Protein AF-0000000067006134 (afdb_homodimer)

Organism: NCBI:txid86049

Secondary structure (DSSP, 8-state):
-PPPPPEEEEEEEEESS-TT-SSPPPHHHHHHHHHHHHH-GGGT-TTTEEEEEEEEEEE-TT--EEEEEEEEESSTT-EEEEEEEEETTTEEEEE-TTS-EEEEEEEE-SSSTTTSEEEEEEEEEE-GGG-HHHHHHHHHHHHHHHHHHHHHHHHHHHHHHHHHHHTTS--/-PPPPPEEEEEEEEESS-TT-SSPPPHHHHHHHHHHHHH-GGGT-TTTEEEEEEEEEEE-TT--EEEEEEEEESSTT-EEEEEEEEETTTEEEEE-TTS-EEEEEEEE-SSSTTTSEEEEEEEEEE-GGG-HHHHHHHHHHHHHHHHHHHHHHHHHHHHHHHHHHHTTS--

Radius of gyration: 19.87 Å; Cα contacts (8 Å, |Δi|>4): 724; chains: 2; bounding box: 56×50×48 Å

Structure (mmCIF, N/CA/C/O backbone):
data_AF-0000000067006134-model_v1
#
loop_
_entity.id
_entity.type
_entity.pdbx_description
1 polymer 'DUF1857-domain-containing protein'
#
loop_
_atom_site.group_PDB
_atom_site.id
_atom_site.type_symbol
_atom_site.label_atom_id
_atom_site.label_alt_id
_atom_site.label_comp_id
_atom_site.label_asym_id
_atom_site.label_entity_id
_atom_site.label_seq_id
_atom_site.pdbx_PDB_ins_code
_atom_site.Cartn_x
_atom_site.Cartn_y
_atom_site.Cartn_z
_atom_site.occupancy
_atom_site.B_iso_or_equiv
_atom_site.auth_seq_id
_atom_site.auth_comp_id
_atom_site.auth_asym_id
_atom_site.auth_atom_id
_atom_site.pdbx_PDB_model_num
ATOM 1 N N . MET A 1 1 ? 17.094 4.738 -23.516 1 51.59 1 MET A N 1
ATOM 2 C CA . MET A 1 1 ? 16.438 4.25 -22.312 1 51.59 1 MET A CA 1
ATOM 3 C C . MET A 1 1 ? 16.188 5.387 -21.328 1 51.59 1 MET A C 1
ATOM 5 O O . MET A 1 1 ? 17.016 6.293 -21.188 1 51.59 1 MET A O 1
ATOM 9 N N . ALA A 1 2 ? 14.891 5.609 -20.953 1 66.81 2 ALA A N 1
ATOM 10 C CA . ALA A 1 2 ? 14.617 6.758 -20.094 1 66.81 2 ALA A CA 1
ATOM 11 C C . ALA A 1 2 ? 15.445 6.691 -18.812 1 66.81 2 ALA A C 1
ATOM 13 O O . ALA A 1 2 ? 15.625 5.613 -18.25 1 66.81 2 ALA A O 1
ATOM 14 N N . LYS A 1 3 ? 16.203 7.777 -18.562 1 82.44 3 LYS A N 1
ATOM 15 C CA . LYS A 1 3 ? 17 7.871 -17.328 1 82.44 3 LYS A CA 1
ATOM 16 C C . LYS A 1 3 ? 16.109 7.777 -16.094 1 82.44 3 LYS A C 1
ATOM 18 O O . LYS A 1 3 ? 15.031 8.367 -16.062 1 82.44 3 LYS A O 1
ATOM 23 N N . LEU A 1 4 ? 16.453 6.953 -15.18 1 86.94 4 LEU A N 1
ATOM 24 C CA . LEU A 1 4 ? 15.695 6.773 -13.945 1 86.94 4 LEU A CA 1
ATOM 25 C C . LEU A 1 4 ? 15.617 8.078 -13.164 1 86.94 4 LEU A C 1
ATOM 27 O O . LEU A 1 4 ? 16.641 8.688 -12.867 1 86.94 4 LEU A O 1
ATOM 31 N N . THR A 1 5 ? 14.453 8.586 -12.992 1 94.12 5 THR A N 1
ATOM 32 C CA . THR A 1 5 ? 14.281 9.719 -12.102 1 94.12 5 THR A CA 1
ATOM 33 C C . THR A 1 5 ? 14.641 9.344 -10.664 1 94.12 5 THR A C 1
ATOM 35 O O . THR A 1 5 ? 14.078 8.406 -10.102 1 94.12 5 THR A O 1
ATOM 38 N N . PRO A 1 6 ? 15.586 10.055 -10.102 1 97.06 6 PRO A N 1
ATOM 39 C CA . PRO A 1 6 ? 15.891 9.758 -8.695 1 97.06 6 PRO A CA 1
ATOM 40 C C . PRO A 1 6 ? 14.656 9.82 -7.801 1 97.06 6 PRO A C 1
ATOM 42 O O . PRO A 1 6 ? 13.836 10.734 -7.945 1 97.06 6 PRO A O 1
ATOM 45 N N . SER A 1 7 ? 14.492 8.82 -6.941 1 98 7 SER A N 1
ATOM 46 C CA . SER A 1 7 ? 13.328 8.766 -6.074 1 98 7 SER A CA 1
ATOM 47 C C . SER A 1 7 ? 13.641 8.031 -4.773 1 98 7 SER A C 1
ATOM 49 O O . SER A 1 7 ? 14.555 7.203 -4.73 1 98 7 SER A O 1
ATOM 51 N N . ASN A 1 8 ? 12.977 8.398 -3.738 1 98.25 8 ASN A N 1
ATOM 52 C CA . ASN A 1 8 ? 12.883 7.602 -2.518 1 98.25 8 ASN A CA 1
ATOM 53 C C . ASN A 1 8 ? 11.531 6.91 -2.4 1 98.25 8 ASN A C 1
ATOM 55 O O . ASN A 1 8 ? 10.5 7.57 -2.266 1 98.25 8 ASN A O 1
ATOM 59 N N . ASN A 1 9 ? 11.539 5.613 -2.521 1 98.56 9 ASN A N 1
ATOM 60 C CA . ASN A 1 9 ? 10.375 4.773 -2.266 1 98.56 9 ASN A CA 1
ATOM 61 C C . ASN A 1 9 ? 10.445 4.113 -0.893 1 98.56 9 ASN A C 1
ATOM 63 O O . ASN A 1 9 ? 11.266 3.219 -0.672 1 98.56 9 ASN A O 1
ATOM 67 N N . LEU A 1 10 ? 9.539 4.504 0.038 1 98.19 10 LEU A N 1
ATOM 68 C CA . LEU A 1 10 ? 9.602 4.02 1.411 1 98.19 10 LEU A CA 1
ATOM 69 C C . LEU A 1 10 ? 8.203 3.727 1.949 1 98.19 10 LEU A C 1
ATOM 71 O O . LEU A 1 10 ? 7.219 4.27 1.451 1 98.19 10 LEU A O 1
ATOM 75 N N . ALA A 1 11 ? 8.203 2.848 2.883 1 98.94 11 ALA A N 1
ATOM 76 C CA . ALA A 1 11 ? 6.949 2.531 3.568 1 98.94 11 ALA A CA 1
ATOM 77 C C . ALA A 1 11 ? 7.191 2.258 5.051 1 98.94 11 ALA A C 1
ATOM 79 O O . ALA A 1 11 ? 8.266 1.789 5.434 1 98.94 11 ALA A O 1
ATOM 80 N N . TYR A 1 12 ? 6.25 2.625 5.836 1 98.94 12 TYR A N 1
ATOM 81 C CA . TYR A 1 12 ? 6.27 2.389 7.277 1 98.94 12 TYR A CA 1
ATOM 82 C C . TYR A 1 12 ? 4.957 1.772 7.746 1 98.94 12 TYR A C 1
ATOM 84 O O . TYR A 1 12 ? 3.881 2.168 7.289 1 98.94 12 TYR A O 1
ATOM 92 N N . THR A 1 13 ? 5.047 0.775 8.617 1 98.94 13 THR A N 1
ATOM 93 C CA . THR A 1 13 ? 3.891 0.06 9.141 1 98.94 13 THR A CA 1
ATOM 94 C C . THR A 1 13 ? 3.869 0.111 10.664 1 98.94 13 THR A C 1
ATOM 96 O O . THR A 1 13 ? 4.902 -0.08 11.312 1 98.94 13 THR A O 1
ATOM 99 N N . ALA A 1 14 ? 2.742 0.365 11.219 1 98.81 14 ALA A N 1
ATOM 100 C CA . ALA A 1 14 ? 2.547 0.281 12.664 1 98.81 14 ALA A CA 1
ATOM 101 C C . ALA A 1 14 ? 1.247 -0.443 13 1 98.81 14 ALA A C 1
ATOM 103 O O . ALA A 1 14 ? 0.261 -0.333 12.266 1 98.81 14 ALA A O 1
ATOM 104 N N . PRO A 1 15 ? 1.217 -1.193 14.125 1 98.75 15 PRO A N 1
ATOM 105 C CA . PRO A 1 15 ? -0.068 -1.716 14.594 1 98.75 15 PRO A CA 1
ATOM 106 C C . PRO A 1 15 ? -1.026 -0.614 15.047 1 98.75 15 PRO A C 1
ATOM 108 O O . PRO A 1 15 ? -0.608 0.343 15.703 1 98.75 15 PRO A O 1
ATOM 111 N N . ILE A 1 16 ? -2.215 -0.748 14.68 1 98.81 16 ILE A N 1
ATOM 112 C CA . ILE A 1 16 ? -3.215 0.249 15.047 1 98.81 16 ILE A CA 1
ATOM 113 C C . ILE A 1 16 ? -3.689 0.001 16.469 1 98.81 16 ILE A C 1
ATOM 115 O O . ILE A 1 16 ? -3.887 0.945 17.234 1 98.81 16 ILE A O 1
ATOM 119 N N . ASN A 1 17 ? -3.859 -1.312 16.812 1 98.56 17 ASN A N 1
ATOM 120 C CA . ASN A 1 17 ? -4.398 -1.7 18.109 1 98.56 17 ASN A CA 1
ATOM 121 C C . ASN A 1 17 ? -3.416 -2.566 18.891 1 98.56 17 ASN A C 1
ATOM 123 O O . ASN A 1 17 ? -3.727 -3.705 19.25 1 98.56 17 ASN A O 1
ATOM 127 N N . PRO A 1 18 ? -2.291 -2.027 19.234 1 96.44 18 PRO A N 1
ATOM 128 C CA . PRO A 1 18 ? -1.45 -2.84 20.125 1 96.44 18 PRO A CA 1
ATOM 129 C C . PRO A 1 18 ? -2.121 -3.152 21.453 1 96.44 18 PRO A C 1
ATOM 131 O O . PRO A 1 18 ? -3.055 -2.453 21.859 1 96.44 18 PRO A O 1
ATOM 134 N N . PRO A 1 19 ? -1.735 -4.199 22.125 1 93.88 19 PRO A N 1
ATOM 135 C CA . PRO A 1 19 ? -2.414 -4.664 23.328 1 93.88 19 PRO A CA 1
ATOM 136 C C . PRO A 1 19 ? -2.463 -3.6 24.422 1 93.88 19 PRO A C 1
ATOM 138 O O . PRO A 1 19 ? -3.391 -3.588 25.234 1 93.88 19 PRO A O 1
ATOM 141 N N . SER A 1 20 ? -1.603 -2.666 24.438 1 92.38 20 SER A N 1
ATOM 142 C CA . SER A 1 20 ? -1.436 -1.749 25.562 1 92.38 20 SER A CA 1
ATOM 143 C C . SER A 1 20 ? -2.295 -0.5 25.391 1 92.38 20 SER A C 1
ATOM 145 O O . SER A 1 20 ? -2.336 0.357 26.281 1 92.38 20 SER A O 1
ATOM 147 N N . VAL A 1 21 ? -3.037 -0.452 24.297 1 95.31 21 VAL A N 1
ATOM 148 C CA . VAL A 1 21 ? -3.699 0.822 24.047 1 95.31 21 VAL A CA 1
ATOM 149 C C . VAL A 1 21 ? -5.215 0.628 24.047 1 95.31 21 VAL A C 1
ATOM 151 O O . VAL A 1 21 ? -5.711 -0.439 23.688 1 95.31 21 VAL A O 1
ATOM 154 N N . GLU A 1 22 ? -5.863 1.611 24.641 1 96.19 22 GLU A N 1
ATOM 155 C CA . GLU A 1 22 ? -7.32 1.704 24.641 1 96.19 22 GLU A CA 1
ATOM 156 C C . GLU A 1 22 ? -7.781 3.121 24.297 1 96.19 22 GLU A C 1
ATOM 158 O O . GLU A 1 22 ? -7.094 4.094 24.609 1 96.19 22 GLU A O 1
ATOM 163 N N . PRO A 1 23 ? -8.953 3.236 23.625 1 98 23 PRO A N 1
ATOM 164 C CA . PRO A 1 23 ? -9.82 2.186 23.094 1 98 23 PRO A CA 1
ATOM 165 C C . PRO A 1 23 ? -9.25 1.538 21.828 1 98 23 PRO A C 1
ATOM 167 O O . PRO A 1 23 ? -8.445 2.152 21.125 1 98 23 PRO A O 1
ATOM 170 N N . LYS A 1 24 ? -9.656 0.272 21.547 1 98.31 24 LYS A N 1
ATOM 171 C CA . LYS A 1 24 ? -9.391 -0.325 20.25 1 98.31 24 LYS A CA 1
ATOM 172 C C . LYS A 1 24 ? -10.195 0.368 19.156 1 98.31 24 LYS A C 1
ATOM 174 O O . LYS A 1 24 ? -11.375 0.679 19.344 1 98.31 24 LYS A O 1
ATOM 179 N N . LEU A 1 25 ? -9.578 0.653 18.094 1 98.75 25 LEU A N 1
ATOM 180 C CA . LEU A 1 25 ? -10.242 1.293 16.969 1 98.75 25 LEU A CA 1
ATOM 181 C C . LEU A 1 25 ? -10.844 0.252 16.031 1 98.75 25 LEU A C 1
ATOM 183 O O . LEU A 1 25 ? -10.227 -0.777 15.758 1 98.75 25 LEU A O 1
ATOM 187 N N . THR A 1 26 ? -12.016 0.52 15.555 1 98.56 26 THR A N 1
ATOM 188 C CA . THR A 1 26 ? -12.641 -0.328 14.547 1 98.56 26 THR A CA 1
ATOM 189 C C . THR A 1 26 ? -12.289 0.147 13.141 1 98.56 26 THR A C 1
ATOM 191 O O . THR A 1 26 ? -11.859 1.287 12.953 1 98.56 26 THR A O 1
ATOM 194 N N . ILE A 1 27 ? -12.5 -0.659 12.227 1 98.62 27 ILE A N 1
ATOM 195 C CA . ILE A 1 27 ? -12.234 -0.307 10.836 1 98.62 27 ILE A CA 1
ATOM 196 C C . ILE A 1 27 ? -13.078 0.899 10.438 1 98.62 27 ILE A C 1
ATOM 198 O O . ILE A 1 27 ? -12.602 1.807 9.758 1 98.62 27 ILE A O 1
ATOM 202 N N . ALA A 1 28 ? -14.32 0.908 10.883 1 98.44 28 ALA A N 1
ATOM 203 C CA . ALA A 1 28 ? -15.203 2.027 10.562 1 98.44 28 ALA A CA 1
ATOM 204 C C . ALA A 1 28 ? -14.656 3.334 11.133 1 98.44 28 ALA A C 1
ATOM 206 O O . ALA A 1 28 ? -14.68 4.367 10.453 1 98.44 28 ALA A O 1
ATOM 207 N N . GLN A 1 29 ? -14.188 3.307 12.336 1 98.81 29 GLN A N 1
ATOM 208 C CA . GLN A 1 29 ? -13.617 4.488 12.977 1 98.81 29 GLN A CA 1
ATOM 209 C C . GLN A 1 29 ? -12.344 4.938 12.266 1 98.81 29 GLN A C 1
ATOM 211 O O . GLN A 1 29 ? -12.141 6.133 12.047 1 98.81 29 GLN A O 1
ATOM 216 N N . ILE A 1 30 ? -11.5 3.988 11.883 1 98.94 30 ILE A N 1
ATOM 217 C CA . ILE A 1 30 ? -10.242 4.297 11.203 1 98.94 30 ILE A CA 1
ATOM 218 C C . ILE A 1 30 ? -10.531 4.922 9.844 1 98.94 30 ILE A C 1
ATOM 220 O O . ILE A 1 30 ? -9.914 5.922 9.469 1 98.94 30 ILE A O 1
ATOM 224 N N . TRP A 1 31 ? -11.5 4.375 9.133 1 98.75 31 TRP A N 1
ATOM 225 C CA . TRP A 1 31 ? -11.859 4.918 7.828 1 98.75 31 TRP A CA 1
ATOM 226 C C . TRP A 1 31 ? -12.398 6.34 7.961 1 98.75 31 TRP A C 1
ATOM 228 O O . TRP A 1 31 ? -12.023 7.227 7.188 1 98.75 31 TRP A O 1
ATOM 238 N N . ARG A 1 32 ? -13.234 6.527 8.922 1 98.62 32 ARG A N 1
ATOM 239 C CA . ARG A 1 32 ? -13.727 7.879 9.188 1 98.62 32 ARG A CA 1
ATOM 240 C C . ARG A 1 32 ? -12.578 8.828 9.492 1 98.62 32 ARG A C 1
ATOM 242 O O . ARG A 1 32 ? -12.586 9.984 9.055 1 98.62 32 ARG A O 1
ATOM 249 N N . GLY A 1 33 ? -11.648 8.367 10.234 1 98.81 33 GLY A N 1
ATOM 250 C CA . GLY A 1 33 ? -10.445 9.156 10.492 1 98.81 33 GLY A CA 1
ATOM 251 C C . GLY A 1 33 ? -9.703 9.539 9.227 1 98.81 33 GLY A C 1
ATOM 252 O O . GLY A 1 33 ? -9.281 10.688 9.07 1 98.81 33 GLY A O 1
ATOM 253 N N . LEU A 1 34 ? -9.539 8.578 8.32 1 98.81 34 LEU A N 1
ATOM 254 C CA . LEU A 1 34 ? -8.852 8.867 7.062 1 98.81 34 LEU A CA 1
ATOM 255 C C . LEU A 1 34 ? -9.633 9.883 6.238 1 98.81 34 LEU A C 1
ATOM 257 O O . LEU A 1 34 ? -9.039 10.75 5.59 1 98.81 34 LEU A O 1
ATOM 261 N N . GLU A 1 35 ? -10.922 9.75 6.285 1 98.62 35 GLU A N 1
ATOM 262 C CA . GLU A 1 35 ? -11.75 10.727 5.59 1 98.62 35 GLU A CA 1
ATOM 263 C C . GLU A 1 35 ? -11.562 12.125 6.176 1 98.62 35 GLU A C 1
ATOM 265 O O . GLU A 1 35 ? -11.469 13.109 5.438 1 98.62 35 GLU A O 1
ATOM 270 N N . LEU A 1 36 ? -11.555 12.227 7.469 1 98.62 36 LEU A N 1
ATOM 271 C CA . LEU A 1 36 ? -11.312 13.5 8.125 1 98.62 36 LEU A CA 1
ATOM 272 C C . LEU A 1 36 ? -9.93 14.039 7.789 1 98.62 36 LEU A C 1
ATOM 274 O O . LEU A 1 36 ? -9.75 15.242 7.598 1 98.62 36 LEU A O 1
ATOM 278 N N . LYS A 1 37 ? -8.992 13.164 7.73 1 98.75 37 LYS A N 1
ATOM 279 C CA . LYS A 1 37 ? -7.621 13.555 7.422 1 98.75 37 LYS A CA 1
ATOM 280 C C . LYS A 1 37 ? -7.527 14.156 6.02 1 98.75 37 LYS A C 1
ATOM 282 O O . LYS A 1 37 ? -6.73 15.07 5.781 1 98.75 37 LYS A O 1
ATOM 287 N N . ILE A 1 38 ? -8.266 13.656 5.07 1 98.69 38 ILE A N 1
ATOM 288 C CA . ILE A 1 38 ? -8.328 14.242 3.736 1 98.69 38 ILE A CA 1
ATOM 289 C C . ILE A 1 38 ? -8.766 15.695 3.836 1 98.69 38 ILE A C 1
ATOM 291 O O . ILE A 1 38 ? -8.211 16.562 3.16 1 98.69 38 ILE A O 1
ATOM 295 N N . ARG A 1 39 ? -9.594 16.016 4.695 1 98.5 39 ARG A N 1
ATOM 296 C CA . ARG A 1 39 ? -10.234 17.328 4.734 1 98.5 39 ARG A CA 1
ATOM 297 C C . ARG A 1 39 ? -9.461 18.281 5.645 1 98.5 39 ARG A C 1
ATOM 299 O O . ARG A 1 39 ? -9.523 19.5 5.465 1 98.5 39 ARG A O 1
ATOM 306 N N . ALA A 1 40 ? -8.812 17.672 6.625 1 98.25 40 ALA A N 1
ATOM 307 C CA . ALA A 1 40 ? -8.109 18.469 7.621 1 98.25 40 ALA A CA 1
ATOM 308 C C . ALA A 1 40 ? -6.812 17.797 8.055 1 98.25 40 ALA A C 1
ATOM 310 O O . ALA A 1 40 ? -6.648 17.438 9.227 1 98.25 40 ALA A O 1
ATOM 311 N N . GLY A 1 41 ? -5.922 17.703 7.133 1 98 41 GLY A N 1
ATOM 312 C CA . GLY A 1 41 ? -4.68 16.984 7.379 1 98 41 GLY A CA 1
ATOM 313 C C . GLY A 1 41 ? -3.877 17.562 8.531 1 98 41 GLY A C 1
ATOM 314 O O . GLY A 1 41 ? -3.18 16.828 9.234 1 98 41 GLY A O 1
ATOM 315 N N . GLN A 1 42 ? -3.99 18.875 8.789 1 97.44 42 GLN A N 1
ATOM 316 C CA . GLN A 1 42 ? -3.227 19.547 9.828 1 97.44 42 GLN A CA 1
ATOM 317 C C . GLN A 1 42 ? -3.617 19.047 11.211 1 97.44 42 GLN A C 1
ATOM 319 O O . GLN A 1 42 ? -2.82 19.109 12.148 1 97.44 42 GLN A O 1
ATOM 324 N N . ASP A 1 43 ? -4.805 18.516 11.32 1 97.38 43 ASP A N 1
ATOM 325 C CA . ASP A 1 43 ? -5.258 18.016 12.609 1 97.38 43 ASP A CA 1
ATOM 326 C C . ASP A 1 43 ? -4.562 16.703 12.961 1 97.38 43 ASP A C 1
ATOM 328 O O . ASP A 1 43 ? -4.574 16.281 14.125 1 97.38 43 ASP A O 1
ATOM 332 N N . PHE A 1 44 ? -4 16.031 11.992 1 97.62 44 PHE A N 1
ATOM 333 C CA . PHE A 1 44 ? -3.391 14.727 12.195 1 97.62 44 PHE A CA 1
ATOM 334 C C . PHE A 1 44 ? -1.869 14.828 12.164 1 97.62 44 PHE A C 1
ATOM 336 O O . PHE A 1 44 ? -1.181 14.172 12.945 1 97.62 44 PHE A O 1
ATOM 343 N N . VAL A 1 45 ? -1.414 15.633 11.172 1 93.56 45 VAL A N 1
ATOM 344 C CA . VAL A 1 45 ? 0.026 15.805 11.008 1 93.56 45 VAL A CA 1
ATOM 345 C C . VAL A 1 45 ? 0.398 17.281 11.156 1 93.56 45 VAL A C 1
ATOM 347 O O . VAL A 1 45 ? 1.107 17.828 10.312 1 93.56 45 VAL A O 1
ATOM 350 N N . GLY A 1 46 ? 0.139 17.844 12.328 1 88.19 46 GLY A N 1
ATOM 351 C CA . GLY A 1 46 ? 0.314 19.266 12.586 1 88.19 46 GLY A CA 1
ATOM 352 C C . GLY A 1 46 ? 1.761 19.719 12.5 1 88.19 46 GLY A C 1
ATOM 353 O O . GLY A 1 46 ? 2.035 20.875 12.219 1 88.19 46 GLY A O 1
ATOM 354 N N . GLY A 1 47 ? 2.627 18.828 12.742 1 87.44 47 GLY A N 1
ATOM 355 C CA . GLY A 1 47 ? 4.035 19.156 12.602 1 87.44 47 GLY A CA 1
ATOM 356 C C . GLY A 1 47 ? 4.465 19.344 11.156 1 87.44 47 GLY A C 1
ATOM 357 O O . GLY A 1 47 ? 5.469 20 10.883 1 87.44 47 GLY A O 1
ATOM 358 N N . ALA A 1 48 ? 3.619 18.875 10.242 1 90.06 48 ALA A N 1
ATOM 359 C CA . ALA A 1 48 ? 3.99 18.891 8.828 1 90.06 48 ALA A CA 1
ATOM 360 C C . ALA A 1 48 ? 3.078 19.828 8.039 1 90.06 48 ALA A C 1
ATOM 362 O O . ALA A 1 48 ? 3.518 20.484 7.086 1 90.06 48 ALA A O 1
ATOM 363 N N . LEU A 1 49 ? 1.872 19.969 8.461 1 95.62 49 LEU A N 1
ATOM 364 C CA . LEU A 1 49 ? 0.898 20.719 7.68 1 95.62 49 LEU A CA 1
ATOM 365 C C . LEU A 1 49 ? 0.35 21.891 8.484 1 95.62 49 LEU A C 1
ATOM 367 O O . LEU A 1 49 ? 0.049 21.75 9.672 1 95.62 49 LEU A O 1
ATOM 371 N N . LEU A 1 50 ? 0.189 23 7.785 1 96.75 50 LEU A N 1
ATOM 372 C CA . LEU A 1 50 ? -0.394 24.203 8.375 1 96.75 50 LEU A CA 1
ATOM 373 C C . LEU A 1 50 ? -1.897 24.25 8.125 1 96.75 50 LEU A C 1
ATOM 375 O O . LEU A 1 50 ? -2.662 24.656 9 1 96.75 50 LEU A O 1
ATOM 379 N N . SER A 1 51 ? -2.242 23.859 6.906 1 97.62 51 SER A N 1
ATOM 380 C CA . SER A 1 51 ? -3.654 23.953 6.559 1 97.62 51 SER A CA 1
ATOM 381 C C . SER A 1 51 ? -3.998 23.062 5.375 1 97.62 51 SER A C 1
ATOM 383 O O . SER A 1 51 ? -3.109 22.641 4.629 1 97.62 51 SER A O 1
ATOM 385 N N . THR A 1 52 ? -5.227 22.781 5.316 1 98.44 52 THR A N 1
ATOM 386 C CA . THR A 1 52 ? -5.836 22.047 4.207 1 98.44 52 THR A CA 1
ATOM 387 C C . THR A 1 52 ? -7.102 22.766 3.727 1 98.44 52 THR A C 1
ATOM 389 O O . THR A 1 52 ? -7.992 23.062 4.523 1 98.44 52 THR A O 1
ATOM 392 N N . ASP A 1 53 ? -7.219 23.031 2.453 1 98.5 53 ASP A N 1
ATOM 393 C CA . ASP A 1 53 ? -8.422 23.594 1.846 1 98.5 53 ASP A CA 1
ATOM 394 C C . ASP A 1 53 ? -8.984 22.656 0.779 1 98.5 53 ASP A C 1
ATOM 396 O O . ASP A 1 53 ? -8.258 22.219 -0.116 1 98.5 53 ASP A O 1
ATOM 400 N N . ILE A 1 54 ? -10.258 22.406 0.906 1 98.81 54 ILE A N 1
ATOM 401 C CA . ILE A 1 54 ? -10.914 21.594 -0.118 1 98.81 54 ILE A CA 1
ATOM 402 C C . ILE A 1 54 ? -11.188 22.453 -1.353 1 98.81 54 ILE A C 1
ATOM 404 O O . ILE A 1 54 ? -11.836 23.5 -1.258 1 98.81 54 ILE A O 1
ATOM 408 N N . ILE A 1 55 ? -10.742 22 -2.477 1 98.81 55 ILE A N 1
ATOM 409 C CA . ILE A 1 55 ? -10.938 22.719 -3.732 1 98.81 55 ILE A CA 1
ATOM 410 C C . ILE A 1 55 ? -12.148 22.141 -4.473 1 98.81 55 ILE A C 1
ATOM 412 O O . ILE A 1 55 ? -12.961 22.891 -5.012 1 98.81 55 ILE A O 1
ATOM 416 N N . SER A 1 56 ? -12.242 20.828 -4.559 1 98.81 56 SER A N 1
ATOM 417 C CA . SER A 1 56 ? -13.367 20.203 -5.23 1 98.81 56 SER A CA 1
ATOM 418 C C . SER A 1 56 ? -13.555 18.766 -4.77 1 98.81 56 SER A C 1
ATOM 420 O O . SER A 1 56 ? -12.633 18.156 -4.211 1 98.81 56 SER A O 1
ATOM 422 N N . GLU A 1 57 ? -14.781 18.281 -4.914 1 98.5 57 GLU A N 1
ATOM 423 C CA . GLU A 1 57 ? -15.156 16.891 -4.68 1 98.5 57 GLU A CA 1
ATOM 424 C C . GLU A 1 57 ? -15.883 16.312 -5.887 1 98.5 57 GLU A C 1
ATOM 426 O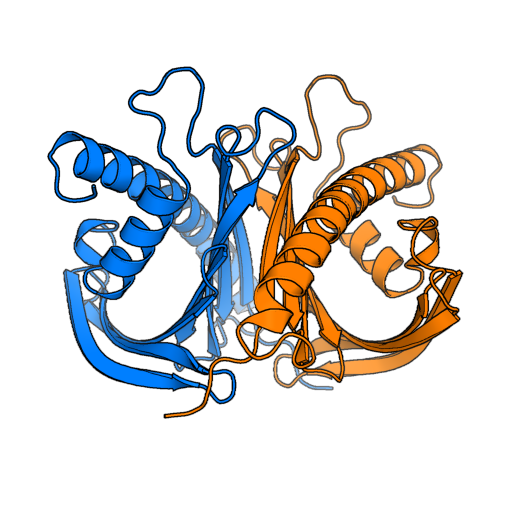 O . GLU A 1 57 ? -16.703 16.984 -6.508 1 98.5 57 GLU A O 1
ATOM 431 N N . SER A 1 58 ? -15.469 15.109 -6.234 1 98.25 58 SER A N 1
ATOM 432 C CA . SER A 1 58 ? -16.062 14.414 -7.375 1 98.25 58 SER A CA 1
ATOM 433 C C . SER A 1 58 ? -15.922 12.906 -7.238 1 98.25 58 SER A C 1
ATOM 435 O O . SER A 1 58 ? -15.781 12.391 -6.129 1 98.25 58 SER A O 1
ATOM 437 N N . GLN A 1 59 ? -16.156 12.219 -8.305 1 97.81 59 GLN A N 1
ATOM 438 C CA . GLN A 1 59 ? -15.953 10.781 -8.414 1 97.81 59 GLN A CA 1
ATOM 439 C C . GLN A 1 59 ? -15.117 10.438 -9.648 1 97.81 59 GLN A C 1
ATOM 441 O O . GLN A 1 59 ? -15.141 11.164 -10.641 1 97.81 59 GLN A O 1
ATOM 446 N N . ASP A 1 60 ? -14.297 9.398 -9.523 1 96.5 60 ASP A N 1
ATOM 447 C CA . ASP A 1 60 ? -13.578 8.961 -10.719 1 96.5 60 ASP A CA 1
ATOM 448 C C . ASP A 1 60 ? -14.445 8.023 -11.562 1 96.5 60 ASP A C 1
ATOM 450 O O . ASP A 1 60 ? -15.641 7.863 -11.297 1 96.5 60 ASP A O 1
ATOM 454 N N . ASP A 1 61 ? -13.883 7.402 -12.602 1 92.69 61 ASP A N 1
ATOM 455 C CA . ASP A 1 61 ? -14.625 6.625 -13.586 1 92.69 61 ASP A CA 1
ATOM 456 C C . ASP A 1 61 ? -15.211 5.363 -12.961 1 92.69 61 ASP A C 1
ATOM 458 O O . ASP A 1 61 ? -16.141 4.766 -13.516 1 92.69 61 ASP A O 1
ATOM 462 N N . GLN A 1 62 ? -14.711 5.012 -11.766 1 92.88 62 GLN A N 1
ATOM 463 C CA . GLN A 1 62 ? -15.219 3.824 -11.094 1 92.88 62 GLN A CA 1
ATOM 464 C C . GLN A 1 62 ? -16.172 4.203 -9.953 1 92.88 62 GLN A C 1
ATOM 466 O O . GLN A 1 62 ? -16.625 3.336 -9.203 1 92.88 62 GLN A O 1
ATOM 471 N N . GLY A 1 63 ? -16.438 5.488 -9.828 1 95 63 GLY A N 1
ATOM 472 C CA . GLY A 1 63 ? -17.359 5.98 -8.82 1 95 63 GLY A CA 1
ATOM 473 C C . GLY A 1 63 ? -16.703 6.199 -7.469 1 95 63 GLY A C 1
ATOM 474 O O . GLY A 1 63 ? -17.391 6.406 -6.465 1 95 63 GLY A O 1
ATOM 475 N N . ARG A 1 64 ? -15.414 6.125 -7.43 1 97.12 64 ARG A N 1
ATOM 476 C CA . ARG A 1 64 ? -14.719 6.352 -6.164 1 97.12 64 ARG A CA 1
ATOM 477 C C . ARG A 1 64 ? -14.664 7.84 -5.828 1 97.12 64 ARG A C 1
ATOM 479 O O . ARG A 1 64 ? -14.516 8.68 -6.719 1 97.12 64 ARG A O 1
ATOM 486 N N . PRO A 1 65 ? -14.688 8.164 -4.523 1 98.19 65 PRO A N 1
ATOM 487 C CA . PRO A 1 65 ? -14.594 9.57 -4.145 1 98.19 65 PRO A CA 1
ATOM 488 C C . PRO A 1 65 ? -13.227 10.18 -4.453 1 98.19 65 PRO A C 1
ATOM 490 O O . PRO A 1 65 ? -12.203 9.57 -4.16 1 98.19 65 PRO A O 1
ATOM 493 N N . VAL A 1 66 ? -13.281 11.32 -5.066 1 98.75 66 VAL A N 1
ATOM 494 C CA . VAL A 1 66 ? -12.086 12.102 -5.387 1 98.75 66 VAL A CA 1
ATOM 495 C C . VAL A 1 66 ? -12.188 13.484 -4.746 1 98.75 66 VAL A C 1
ATOM 497 O O . VAL A 1 66 ? -13.18 14.188 -4.922 1 98.75 66 VAL A O 1
ATOM 500 N N . THR A 1 67 ? -11.211 13.859 -3.951 1 98.88 67 THR A N 1
ATOM 501 C CA . THR A 1 67 ? -11.102 15.195 -3.367 1 98.88 67 THR A CA 1
ATOM 502 C C . THR A 1 67 ? -9.82 15.883 -3.824 1 98.88 67 THR A C 1
ATOM 504 O O . THR A 1 67 ? -8.734 15.328 -3.699 1 98.88 67 THR A O 1
ATOM 507 N N . VAL A 1 68 ? -10.023 16.969 -4.445 1 98.88 68 VAL A N 1
ATOM 508 C CA . VAL A 1 68 ? -8.875 17.844 -4.699 1 98.88 68 VAL A CA 1
ATOM 509 C C . VAL A 1 68 ? -8.719 18.844 -3.557 1 98.88 68 VAL A C 1
ATOM 511 O O . VAL A 1 68 ? -9.68 19.531 -3.188 1 98.88 68 VAL A O 1
ATOM 514 N N . ARG A 1 69 ? -7.516 18.875 -3.035 1 98.88 69 ARG A N 1
ATOM 515 C CA . ARG A 1 69 ? -7.242 19.766 -1.907 1 98.88 69 ARG A CA 1
ATOM 516 C C . ARG A 1 69 ? -5.945 20.531 -2.119 1 98.88 69 ARG A C 1
ATOM 518 O O . ARG A 1 69 ? -5.133 20.172 -2.975 1 98.88 69 ARG A O 1
ATOM 525 N N . GLU A 1 70 ? -5.852 21.625 -1.405 1 98.56 70 GLU A N 1
ATOM 526 C CA . GLU A 1 70 ? -4.582 22.344 -1.271 1 98.56 70 GLU A CA 1
ATOM 527 C C . GLU A 1 70 ? -4.07 22.297 0.166 1 98.56 70 GLU A C 1
ATOM 529 O O . GLU A 1 70 ? -4.781 22.688 1.098 1 98.56 70 GLU A O 1
ATOM 534 N N . VAL A 1 71 ? -2.857 21.734 0.284 1 98.06 71 VAL A N 1
ATOM 535 C CA . VAL A 1 71 ? -2.232 21.688 1.602 1 98.06 71 VAL A CA 1
ATOM 536 C C . VAL A 1 71 ? -1.079 22.688 1.658 1 98.06 71 VAL A C 1
ATOM 538 O O . VAL A 1 71 ? -0.409 22.938 0.652 1 98.06 71 VAL A O 1
ATOM 541 N N . VAL A 1 72 ? -0.897 23.281 2.822 1 97.19 72 VAL A N 1
ATOM 542 C CA . VAL A 1 72 ? 0.242 24.141 3.094 1 97.19 72 VAL A CA 1
ATOM 543 C C . VAL A 1 72 ? 1.166 23.484 4.117 1 97.19 72 VAL A C 1
ATOM 545 O O . VAL A 1 72 ? 0.742 23.172 5.227 1 97.19 72 VAL A O 1
ATOM 548 N N . PHE A 1 73 ? 2.332 23.281 3.646 1 93.69 73 PHE A N 1
ATOM 549 C CA . PHE A 1 73 ? 3.311 22.625 4.512 1 93.69 73 PHE A CA 1
ATOM 550 C C . PHE A 1 73 ? 3.963 23.641 5.445 1 93.69 73 PHE A C 1
ATOM 552 O O . PHE A 1 73 ? 4.172 24.797 5.066 1 93.69 73 PHE A O 1
ATOM 559 N N . ARG A 1 74 ? 4.32 23.172 6.594 1 89.5 74 ARG A N 1
ATOM 560 C CA . ARG A 1 74 ? 4.996 24.016 7.57 1 89.5 74 ARG A CA 1
ATOM 561 C C . ARG A 1 74 ? 6.402 24.375 7.109 1 89.5 74 ARG A C 1
ATOM 563 O O . ARG A 1 74 ? 6.867 25.5 7.324 1 89.5 74 ARG A O 1
ATOM 570 N N . ASP A 1 75 ? 6.988 23.359 6.492 1 85.06 75 ASP A N 1
ATOM 571 C CA . ASP A 1 75 ? 8.328 23.625 5.965 1 85.06 75 ASP A CA 1
ATOM 572 C C . ASP A 1 75 ? 8.266 24.531 4.742 1 85.06 75 ASP A C 1
ATOM 574 O O . ASP A 1 75 ? 7.828 24.109 3.668 1 85.06 75 ASP A O 1
ATOM 578 N N . GLY A 1 76 ? 8.656 25.797 4.938 1 88.38 76 GLY A N 1
ATOM 579 C CA . GLY A 1 76 ? 8.766 26.75 3.85 1 88.38 76 GLY A CA 1
ATOM 580 C C . GLY A 1 76 ? 7.422 27.266 3.365 1 88.38 76 GLY A C 1
ATOM 581 O O . GLY A 1 76 ? 7.348 27.984 2.371 1 88.38 76 GLY A O 1
ATOM 582 N N . ASN A 1 77 ? 6.434 26.859 3.863 1 90.44 77 ASN A N 1
ATOM 583 C CA . ASN A 1 77 ? 5.078 27.25 3.482 1 90.44 77 ASN A CA 1
ATOM 584 C C . ASN A 1 77 ? 4.766 26.844 2.043 1 90.44 77 ASN A C 1
ATOM 586 O O . ASN A 1 77 ? 4.121 27.609 1.312 1 90.44 77 ASN A O 1
ATOM 590 N N . ARG A 1 78 ? 5.254 25.766 1.709 1 92.94 78 ARG A N 1
ATOM 591 C CA . ARG A 1 78 ? 4.996 25.25 0.367 1 92.94 78 ARG A CA 1
ATOM 592 C C . ARG A 1 78 ? 3.543 24.828 0.216 1 92.94 78 ARG A C 1
ATOM 594 O O . ARG A 1 78 ? 2.996 24.141 1.09 1 92.94 78 ARG A O 1
ATOM 601 N N . ARG A 1 79 ? 2.963 25.203 -0.882 1 96.19 79 ARG A N 1
ATOM 602 C CA . ARG A 1 79 ? 1.586 24.859 -1.207 1 96.19 79 ARG A CA 1
ATOM 603 C C . ARG A 1 79 ? 1.539 23.766 -2.27 1 96.19 79 ARG A C 1
ATOM 605 O O . ARG A 1 79 ? 2.209 23.859 -3.299 1 96.19 79 ARG A O 1
ATOM 612 N N . VAL A 1 80 ? 0.749 22.734 -1.976 1 96.75 80 VAL A N 1
ATOM 613 C CA . VAL A 1 80 ? 0.66 21.625 -2.92 1 96.75 80 VAL A CA 1
ATOM 614 C C . VAL A 1 80 ? -0.804 21.25 -3.133 1 96.75 80 VAL A C 1
ATOM 616 O O . VAL A 1 80 ? -1.538 21.016 -2.17 1 96.75 80 VAL A O 1
ATOM 619 N N . ARG A 1 81 ? -1.173 21.281 -4.359 1 98 81 ARG A N 1
ATOM 620 C CA . ARG A 1 81 ? -2.488 20.75 -4.711 1 98 81 ARG A CA 1
ATOM 621 C C . ARG A 1 81 ? -2.439 19.234 -4.906 1 98 81 ARG A C 1
ATOM 623 O O . ARG A 1 81 ? -1.685 18.734 -5.742 1 98 81 ARG A O 1
ATOM 630 N N . GLU A 1 82 ? -3.225 18.547 -4.113 1 98.44 82 GLU A N 1
ATOM 631 C CA . GLU A 1 82 ? -3.232 17.078 -4.168 1 98.44 82 GLU A CA 1
ATOM 632 C C . GLU A 1 82 ? -4.598 16.562 -4.602 1 98.44 82 GLU A C 1
ATOM 634 O O . GLU A 1 82 ? -5.625 17.188 -4.355 1 98.44 82 GLU A O 1
ATOM 639 N N . THR A 1 83 ? -4.539 15.516 -5.355 1 98.88 83 THR A N 1
ATOM 640 C CA . THR A 1 83 ? -5.742 14.734 -5.621 1 98.88 83 THR A CA 1
ATOM 641 C C . THR A 1 83 ? -5.793 13.5 -4.734 1 98.88 83 THR A C 1
ATOM 643 O O . THR A 1 83 ? -4.879 12.672 -4.762 1 98.88 83 THR A O 1
ATOM 646 N N . CYS A 1 84 ? -6.844 13.398 -3.918 1 98.94 84 CYS A N 1
ATOM 647 C CA . CYS A 1 84 ? -7.039 12.281 -3.004 1 98.94 84 CYS A CA 1
ATOM 648 C C . CYS A 1 84 ? -8.117 11.336 -3.52 1 98.94 84 CYS A C 1
ATOM 650 O O . CYS A 1 84 ? -9.211 11.781 -3.893 1 98.94 84 CYS A O 1
ATOM 652 N N . ILE A 1 85 ? -7.867 10.07 -3.561 1 98.81 85 ILE A N 1
ATOM 653 C CA . ILE A 1 85 ? -8.828 9.07 -4.016 1 98.81 85 ILE A CA 1
ATOM 654 C C . ILE A 1 85 ? -9.047 8.039 -2.914 1 98.81 85 ILE A C 1
ATOM 656 O O . ILE A 1 85 ? -8.094 7.492 -2.359 1 98.81 85 ILE A O 1
ATOM 660 N N . GLY A 1 86 ? -10.352 7.816 -2.596 1 98.62 86 GLY A N 1
ATOM 661 C CA . GLY A 1 86 ? -10.68 6.867 -1.545 1 98.62 86 GLY A CA 1
ATOM 662 C C . GLY A 1 86 ? -11.031 5.488 -2.072 1 98.62 86 GLY A C 1
ATOM 663 O O . GLY A 1 86 ? -11.828 5.359 -3.004 1 98.62 86 GLY A O 1
ATOM 664 N N . PHE A 1 87 ? -10.414 4.453 -1.545 1 98.5 87 PHE A N 1
ATOM 665 C CA . PHE A 1 87 ? -10.727 3.047 -1.765 1 98.5 87 PHE A CA 1
ATOM 666 C C . PHE A 1 87 ? -11.281 2.41 -0.497 1 98.5 87 PHE A C 1
ATOM 668 O O . PHE A 1 87 ? -10.578 1.666 0.19 1 98.5 87 PHE A O 1
ATOM 675 N N . GLU A 1 88 ? -12.508 2.652 -0.242 1 97.62 88 GLU A N 1
ATOM 676 C CA . GLU A 1 88 ? -13.141 2.244 1.008 1 97.62 88 GLU A CA 1
ATOM 677 C C . GLU A 1 88 ? -13.172 0.724 1.142 1 97.62 88 GLU A C 1
ATOM 679 O O . GLU A 1 88 ? -13.5 0.018 0.188 1 97.62 88 GLU A O 1
ATOM 684 N N . PRO A 1 89 ? -12.836 0.273 2.361 1 98.06 89 PRO A N 1
ATOM 685 C CA . PRO A 1 89 ? -12.266 1.002 3.496 1 98.06 89 PRO A CA 1
ATOM 686 C C . PRO A 1 89 ? -10.766 0.74 3.674 1 98.06 89 PRO A C 1
ATOM 688 O O . PRO A 1 89 ? -10.281 0.655 4.805 1 98.06 89 PRO A O 1
ATOM 691 N N . MET A 1 90 ? -10.156 0.56 2.529 1 98.75 90 MET A N 1
ATOM 692 C CA . MET A 1 90 ? -8.812 -0.004 2.59 1 98.75 90 MET A CA 1
ATOM 693 C C . MET A 1 90 ? -7.758 1.098 2.562 1 98.75 90 MET A C 1
ATOM 695 O O . MET A 1 90 ? -6.789 1.053 3.32 1 98.75 90 MET A O 1
ATOM 699 N N . LYS A 1 91 ? -7.945 2.037 1.621 1 98.88 91 LYS A N 1
ATOM 700 C CA . LYS A 1 91 ? -6.848 2.994 1.54 1 98.88 91 LYS A CA 1
ATOM 701 C C . LYS A 1 91 ? -7.309 4.309 0.919 1 98.88 91 LYS A C 1
ATOM 703 O O . LYS A 1 91 ? -8.359 4.363 0.277 1 98.88 91 LYS A O 1
ATOM 708 N N . VAL A 1 92 ? -6.484 5.336 1.14 1 98.88 92 VAL A N 1
ATOM 709 C CA . VAL A 1 92 ? -6.52 6.617 0.445 1 98.88 92 VAL A CA 1
ATOM 710 C C . VAL A 1 92 ? -5.211 6.836 -0.309 1 98.88 92 VAL A C 1
ATOM 712 O O . VAL A 1 92 ? -4.133 6.559 0.217 1 98.88 92 VAL A O 1
ATOM 715 N N . GLU A 1 93 ? -5.336 7.289 -1.53 1 98.88 93 GLU A N 1
ATOM 716 C CA . GLU A 1 93 ? -4.176 7.742 -2.291 1 98.88 93 GLU A CA 1
ATOM 717 C C . GLU A 1 93 ? -4.113 9.266 -2.352 1 98.88 93 GLU A C 1
ATOM 719 O O . GLU A 1 93 ? -5.145 9.93 -2.494 1 98.88 93 GLU A O 1
ATOM 724 N N . PHE A 1 94 ? -2.93 9.82 -2.244 1 98.75 94 PHE A N 1
ATOM 725 C CA . PHE A 1 94 ? -2.637 11.234 -2.439 1 98.75 94 PHE A CA 1
ATOM 726 C C . PHE A 1 94 ? -1.678 11.438 -3.607 1 98.75 94 PHE A C 1
ATOM 728 O O . PHE A 1 94 ? -0.511 11.047 -3.533 1 98.75 94 PHE A O 1
ATOM 735 N N . HIS A 1 95 ? -2.17 12 -4.68 1 98.44 95 HIS A N 1
ATOM 736 C CA . HIS A 1 95 ? -1.383 12.258 -5.879 1 98.44 95 HIS A CA 1
ATOM 737 C C . HIS A 1 95 ? -0.941 13.719 -5.938 1 98.44 95 HIS A C 1
ATOM 739 O O . HIS A 1 95 ? -1.776 14.625 -5.926 1 98.44 95 HIS A O 1
ATOM 745 N N . GLN A 1 96 ? 0.317 13.898 -6.031 1 97.38 96 GLN A N 1
ATOM 746 C CA . GLN A 1 96 ? 0.861 15.25 -6.117 1 97.38 96 GLN A CA 1
ATOM 747 C C . GLN A 1 96 ? 1.192 15.625 -7.559 1 97.38 96 GLN A C 1
ATOM 749 O O . GLN A 1 96 ? 1.435 14.742 -8.391 1 97.38 96 GLN A O 1
ATOM 754 N N . PRO A 1 97 ? 1.258 16.906 -7.863 1 96.06 97 PRO A N 1
ATOM 755 C CA . PRO A 1 97 ? 1.485 17.344 -9.242 1 96.06 97 PRO A CA 1
ATOM 756 C C . PRO A 1 97 ? 2.867 16.969 -9.766 1 96.06 97 PRO A C 1
ATOM 758 O O . PRO A 1 97 ? 3.045 16.781 -10.969 1 96.06 97 PRO A O 1
ATOM 761 N N . ASP A 1 98 ? 3.816 16.812 -8.945 1 93.94 98 ASP A N 1
ATOM 762 C CA . ASP A 1 98 ? 5.172 16.5 -9.391 1 93.94 98 ASP A CA 1
ATOM 763 C C . ASP A 1 98 ? 5.324 15.008 -9.688 1 93.94 98 ASP A C 1
ATOM 765 O O . ASP A 1 98 ? 6.406 14.555 -10.07 1 93.94 98 ASP A O 1
ATOM 769 N N . GLY A 1 99 ? 4.215 14.25 -9.484 1 95.5 99 GLY A N 1
ATOM 770 C CA . GLY A 1 99 ? 4.25 12.82 -9.75 1 95.5 99 GLY A CA 1
ATOM 771 C C . GLY A 1 99 ? 4.422 11.984 -8.5 1 95.5 99 GLY A C 1
ATOM 772 O O . GLY A 1 99 ? 4.246 10.766 -8.539 1 95.5 99 GLY A O 1
ATOM 773 N N . SER A 1 100 ? 4.766 12.602 -7.336 1 96.94 100 SER A N 1
ATOM 774 C CA . SER A 1 100 ? 4.859 11.883 -6.066 1 96.94 100 SER A CA 1
ATOM 775 C C . SER A 1 100 ? 3.498 11.367 -5.621 1 96.94 100 SER A C 1
ATOM 777 O O . SER A 1 100 ? 2.465 11.945 -5.969 1 96.94 100 SER A O 1
ATOM 779 N N . LYS A 1 101 ? 3.566 10.266 -4.883 1 98.25 101 LYS A N 1
ATOM 780 C CA . LYS A 1 101 ? 2.334 9.625 -4.43 1 98.25 101 LYS A CA 1
ATOM 781 C C . LYS A 1 101 ? 2.477 9.102 -3.006 1 98.25 101 LYS A C 1
ATOM 783 O O . LYS A 1 101 ? 3.521 8.555 -2.641 1 98.25 101 LYS A O 1
ATOM 788 N N . VAL A 1 102 ? 1.469 9.281 -2.229 1 98.44 102 VAL A N 1
ATOM 789 C CA . VAL A 1 102 ? 1.376 8.734 -0.878 1 98.44 102 VAL A CA 1
ATOM 790 C C . VAL A 1 102 ? 0.134 7.859 -0.759 1 98.44 102 VAL A C 1
ATOM 792 O O . VAL A 1 102 ? -0.918 8.18 -1.314 1 98.44 102 VAL A O 1
ATOM 795 N N . GLN A 1 103 ? 0.227 6.762 -0.11 1 98.88 103 GLN A N 1
ATOM 796 C CA . GLN A 1 103 ? -0.944 5.961 0.23 1 98.88 103 GLN A CA 1
ATOM 797 C C . GLN A 1 103 ? -1.021 5.707 1.733 1 98.88 103 GLN A C 1
ATOM 799 O O . GLN A 1 103 ? 0.004 5.488 2.383 1 98.88 103 GLN A O 1
ATOM 804 N N . ASN A 1 104 ? -2.195 5.781 2.297 1 98.94 104 ASN A N 1
ATOM 805 C CA . ASN A 1 104 ? -2.541 5.328 3.641 1 98.94 104 ASN A CA 1
ATOM 806 C C . ASN A 1 104 ? -3.383 4.055 3.604 1 98.94 104 ASN A C 1
ATOM 808 O O . ASN A 1 104 ? -4.543 4.086 3.188 1 98.94 104 ASN A O 1
ATOM 812 N N . VAL A 1 105 ? -2.842 2.971 4.102 1 98.94 105 VAL A N 1
ATOM 813 C CA . VAL A 1 105 ? -3.477 1.669 3.93 1 98.94 105 VAL A CA 1
ATOM 814 C C . VAL A 1 105 ? -3.873 1.104 5.293 1 98.94 105 VAL A C 1
ATOM 816 O O . VAL A 1 105 ? -3.068 1.096 6.227 1 98.94 105 VAL A O 1
ATOM 819 N N . ILE A 1 106 ? -5.047 0.625 5.395 1 98.94 106 ILE A N 1
ATOM 820 C CA . ILE A 1 106 ? -5.531 -0.189 6.508 1 98.94 106 ILE A CA 1
ATOM 821 C C . ILE A 1 106 ? -5.465 -1.667 6.129 1 98.94 106 ILE A C 1
ATOM 823 O O . ILE A 1 106 ? -5.93 -2.062 5.059 1 98.94 106 ILE A O 1
ATOM 827 N N . SER A 1 107 ? -4.922 -2.471 7.055 1 98.94 107 SER A N 1
ATOM 828 C CA . SER A 1 107 ? -4.824 -3.885 6.707 1 98.94 107 SER A CA 1
ATOM 829 C C . SER A 1 107 ? -5.074 -4.77 7.922 1 98.94 107 SER A C 1
ATOM 831 O O . SER A 1 107 ? -4.836 -4.359 9.062 1 98.94 107 SER A O 1
ATOM 833 N N . GLN A 1 108 ? -5.57 -5.941 7.645 1 98.88 108 GLN A N 1
ATOM 834 C CA . GLN A 1 108 ? -5.762 -7 8.633 1 98.88 108 GLN A CA 1
ATOM 835 C C . GLN A 1 108 ? -4.473 -7.777 8.859 1 98.88 108 GLN A C 1
ATOM 837 O O . GLN A 1 108 ? -3.748 -8.086 7.906 1 98.88 108 GLN A O 1
ATOM 842 N N . GLY A 1 109 ? -4.199 -8.117 10.156 1 98.5 109 GLY A N 1
ATOM 843 C CA . GLY A 1 109 ? -3.143 -9.055 10.492 1 98.5 109 GLY A CA 1
ATOM 844 C C . GLY A 1 109 ? -3.646 -10.469 10.719 1 98.5 109 GLY A C 1
ATOM 845 O O . GLY A 1 109 ? -4.77 -10.805 10.336 1 98.5 109 GLY A O 1
ATOM 846 N N . ALA A 1 110 ? -2.801 -11.305 11.281 1 97.75 110 ALA A N 1
ATOM 847 C CA . ALA A 1 110 ? -3.09 -12.727 11.438 1 97.75 110 ALA A CA 1
ATOM 848 C C . ALA A 1 110 ? -4.035 -12.969 12.609 1 97.75 110 ALA A C 1
ATOM 850 O O . ALA A 1 110 ? -4.684 -14.016 12.695 1 97.75 110 ALA A O 1
ATOM 851 N N . GLY A 1 111 ? -4.055 -12 13.523 1 97.19 111 GLY A N 1
ATOM 852 C CA . GLY A 1 111 ? -4.836 -12.195 14.734 1 97.19 111 GLY A CA 1
ATOM 853 C C . GLY A 1 111 ? -6.328 -12 14.523 1 97.19 111 GLY A C 1
ATOM 854 O O . GLY A 1 111 ? -6.84 -12.266 13.43 1 97.19 111 GLY A O 1
ATOM 855 N N . GLU A 1 112 ? -7.035 -11.555 15.555 1 96.69 112 GLU A N 1
ATOM 856 C CA . GLU A 1 112 ? -8.492 -11.43 15.547 1 96.69 112 GLU A CA 1
ATOM 857 C C . GLU A 1 112 ? -8.953 -10.453 14.469 1 96.69 112 GLU A C 1
ATOM 859 O O . GLU A 1 112 ? -8.414 -9.352 14.344 1 96.69 112 GLU A O 1
ATOM 864 N N . GLU A 1 113 ? -9.953 -10.953 13.734 1 96 113 GLU A N 1
ATOM 865 C CA . GLU A 1 113 ? -10.516 -10.141 12.664 1 96 113 GLU A CA 1
ATOM 866 C C . GLU A 1 113 ? -11.078 -8.828 13.203 1 96 113 GLU A C 1
ATOM 868 O O . GLU A 1 113 ? -11.781 -8.812 14.211 1 96 113 GLU A O 1
ATOM 873 N N . GLY A 1 114 ? -10.68 -7.742 12.539 1 96.44 114 GLY A N 1
ATOM 874 C CA . GLY A 1 114 ? -11.188 -6.434 12.938 1 96.44 114 GLY A CA 1
ATOM 875 C C . GLY A 1 114 ? -10.453 -5.848 14.125 1 96.44 114 GLY A C 1
ATOM 876 O O . GLY A 1 114 ? -10.727 -4.715 14.531 1 96.44 114 GLY A O 1
ATOM 877 N N . VAL A 1 115 ? -9.469 -6.617 14.68 1 97.19 115 VAL A N 1
ATOM 878 C CA . VAL A 1 115 ? -8.75 -6.145 15.859 1 97.19 115 VAL A CA 1
ATOM 879 C C . VAL A 1 115 ? -7.258 -6.035 15.547 1 97.19 115 VAL A C 1
ATOM 881 O O . VAL A 1 115 ? -6.641 -4.996 15.789 1 97.19 115 VAL A O 1
ATOM 884 N N . ASP A 1 116 ? -6.727 -7.129 15.055 1 98.31 116 ASP A N 1
ATOM 885 C CA . ASP A 1 116 ? -5.332 -7.094 14.641 1 98.31 116 ASP A CA 1
ATOM 886 C C . ASP A 1 116 ? -5.164 -6.316 13.336 1 98.31 116 ASP A C 1
ATOM 888 O O . ASP A 1 116 ? -5.156 -6.902 12.25 1 98.31 116 ASP A O 1
ATOM 892 N N . LEU A 1 117 ? -5.043 -4.988 13.484 1 98.88 117 LEU A N 1
ATOM 893 C CA . LEU A 1 117 ? -5.023 -4.086 12.336 1 98.88 117 LEU A CA 1
ATOM 894 C C . LEU A 1 117 ? -3.701 -3.33 12.266 1 98.88 117 LEU A C 1
ATOM 896 O O . LEU A 1 117 ? -3.086 -3.047 13.289 1 98.88 117 LEU A O 1
ATOM 900 N N . TYR A 1 118 ? -3.336 -3.012 11.055 1 98.94 118 TYR A N 1
ATOM 901 C CA . TYR A 1 118 ? -2.123 -2.242 10.797 1 98.94 118 TYR A CA 1
ATOM 902 C C . TYR A 1 118 ? -2.42 -1.031 9.922 1 98.94 118 TYR A C 1
ATOM 904 O O . TYR A 1 118 ? -3.393 -1.028 9.164 1 98.94 118 TYR A O 1
ATOM 912 N N . MET A 1 119 ? -1.638 -0.025 10.102 1 98.94 119 MET A N 1
ATOM 913 C CA . MET A 1 119 ? -1.574 1.107 9.18 1 98.94 119 MET A CA 1
ATOM 914 C C . MET A 1 119 ? -0.229 1.15 8.461 1 98.94 119 MET A C 1
ATOM 916 O O . MET A 1 119 ? 0.822 1.153 9.109 1 98.94 119 MET A O 1
ATOM 920 N N . THR A 1 120 ? -0.254 1.087 7.184 1 99 120 THR A N 1
ATOM 921 C CA . THR A 1 120 ? 0.935 1.204 6.348 1 99 120 THR A CA 1
ATOM 922 C C . THR A 1 120 ? 0.834 2.422 5.434 1 99 120 THR A C 1
ATOM 924 O O . THR A 1 120 ? -0.121 2.551 4.664 1 99 120 THR A O 1
ATOM 927 N N . TYR A 1 121 ? 1.774 3.342 5.547 1 98.94 121 TYR A N 1
ATOM 928 C CA . TYR A 1 121 ? 1.886 4.398 4.547 1 98.94 121 TYR A CA 1
ATOM 929 C C . TYR A 1 121 ? 2.996 4.086 3.547 1 98.94 121 TYR A C 1
ATOM 931 O O . TYR A 1 121 ? 4.07 3.619 3.93 1 98.94 121 TYR A O 1
ATOM 939 N N . THR A 1 122 ? 2.721 4.293 2.268 1 98.94 122 THR A N 1
ATOM 940 C CA . THR A 1 122 ? 3.748 4.262 1.232 1 98.94 122 THR A CA 1
ATOM 941 C C . THR A 1 122 ? 4.012 5.668 0.693 1 98.94 122 THR A C 1
ATOM 943 O O . THR A 1 122 ? 3.094 6.477 0.58 1 98.94 122 THR A O 1
ATOM 946 N N . PHE A 1 123 ? 5.281 5.922 0.367 1 98.75 123 PHE A N 1
ATOM 947 C CA . PHE A 1 123 ? 5.715 7.195 -0.19 1 98.75 123 PHE A CA 1
ATOM 948 C C . PHE A 1 123 ? 6.551 6.98 -1.446 1 98.75 123 PHE A C 1
ATOM 950 O O . PHE A 1 123 ? 7.586 6.309 -1.404 1 98.75 123 PHE A O 1
ATOM 957 N N . GLU A 1 124 ? 6.051 7.445 -2.537 1 98.5 124 GLU A N 1
ATOM 958 C CA . GLU A 1 124 ? 6.812 7.617 -3.773 1 98.5 124 GLU A CA 1
ATOM 959 C C . GLU A 1 124 ? 7.242 9.07 -3.961 1 98.5 124 GLU A C 1
ATOM 961 O O . GLU A 1 124 ? 6.52 9.859 -4.574 1 98.5 124 GLU A O 1
ATOM 966 N N . TRP A 1 125 ? 8.406 9.398 -3.461 1 97.69 125 TRP A N 1
ATOM 967 C CA . TRP A 1 125 ? 8.898 10.766 -3.549 1 97.69 125 TRP A CA 1
ATOM 968 C C . TRP A 1 125 ? 9.891 10.914 -4.695 1 97.69 125 TRP A C 1
ATOM 970 O O . TRP A 1 125 ? 10.969 10.312 -4.672 1 97.69 125 TRP A O 1
ATOM 980 N N . LEU A 1 126 ? 9.594 11.719 -5.648 1 97.38 126 LEU A N 1
ATOM 981 C CA . LEU A 1 126 ? 10.477 12 -6.77 1 97.38 126 LEU A CA 1
ATOM 982 C C . LEU A 1 126 ? 11.391 13.188 -6.457 1 97.38 126 LEU A C 1
ATOM 984 O O . LEU A 1 126 ? 10.953 14.172 -5.863 1 97.38 126 LEU A O 1
ATOM 988 N N . HIS A 1 127 ? 12.672 12.969 -6.793 1 97.12 127 HIS A N 1
ATOM 989 C CA . HIS A 1 127 ? 13.688 13.992 -6.586 1 97.12 127 HIS A CA 1
ATOM 990 C C . HIS A 1 127 ? 14.508 14.227 -7.852 1 97.12 127 HIS A C 1
ATOM 992 O O . HIS A 1 127 ? 15.719 13.992 -7.863 1 97.12 127 HIS A O 1
ATOM 998 N N . PRO A 1 128 ? 13.859 14.812 -8.844 1 94.94 128 PRO A N 1
ATOM 999 C CA . PRO A 1 128 ? 14.594 14.992 -10.102 1 94.94 128 PRO A CA 1
ATOM 1000 C C . PRO A 1 128 ? 15.828 15.875 -9.938 1 94.94 128 PRO A C 1
ATOM 1002 O O . PRO A 1 128 ? 16.75 15.789 -10.75 1 94.94 128 PRO A O 1
ATOM 1005 N N . GLU A 1 129 ? 15.859 16.625 -8.898 1 94.75 129 GLU A N 1
ATOM 1006 C CA . GLU A 1 129 ? 16.984 17.516 -8.648 1 94.75 129 GLU A CA 1
ATOM 1007 C C . GLU A 1 129 ? 18.203 16.734 -8.164 1 94.75 129 GLU A C 1
ATOM 1009 O O . GLU A 1 129 ? 19.328 17.266 -8.141 1 94.75 129 GLU A O 1
ATOM 1014 N N . CYS A 1 130 ? 18.031 15.492 -7.789 1 96.75 130 CYS A N 1
ATOM 1015 C CA . CYS A 1 130 ? 19.125 14.672 -7.262 1 96.75 130 CYS A CA 1
ATOM 1016 C C . CYS A 1 130 ? 19.75 13.828 -8.359 1 96.75 130 CYS A C 1
ATOM 1018 O O . CYS A 1 130 ? 20.188 12.703 -8.109 1 96.75 130 CYS A O 1
ATOM 1020 N N . GLU A 1 131 ? 19.875 14.328 -9.531 1 92.5 131 GLU A N 1
ATOM 1021 C CA . GLU A 1 131 ? 20.438 13.586 -10.648 1 92.5 131 GLU A CA 1
ATOM 1022 C C . GLU A 1 131 ? 21.969 13.562 -10.57 1 92.5 131 GLU A C 1
ATOM 1024 O O . GLU A 1 131 ? 22.578 14.492 -10.062 1 92.5 131 GLU A O 1
ATOM 1029 N N . GLY A 1 132 ? 22.594 12.414 -11.047 1 90 132 GLY A N 1
ATOM 1030 C CA . GLY A 1 132 ? 24.047 12.32 -11.156 1 90 132 GLY A CA 1
ATOM 1031 C C . GLY A 1 132 ? 24.719 11.898 -9.867 1 90 132 GLY A C 1
ATOM 1032 O O . GLY A 1 132 ? 24.031 11.641 -8.867 1 90 132 GLY A O 1
ATOM 1033 N N . GLU A 1 133 ? 25.969 11.75 -9.922 1 89.44 133 GLU A N 1
ATOM 1034 C CA . GLU A 1 133 ? 26.766 11.273 -8.797 1 89.44 133 GLU A CA 1
ATOM 1035 C C . GLU A 1 133 ? 26.672 12.234 -7.613 1 89.44 133 GLU A C 1
ATOM 1037 O O . GLU A 1 133 ? 26.594 11.805 -6.461 1 89.44 133 GLU A O 1
ATOM 1042 N N . ALA A 1 134 ? 26.688 13.477 -7.969 1 90.81 134 ALA A N 1
ATOM 1043 C CA . ALA A 1 134 ? 26.578 14.484 -6.914 1 90.81 134 ALA A CA 1
ATOM 1044 C C . ALA A 1 134 ? 25.234 14.414 -6.207 1 90.81 134 ALA A C 1
ATOM 1046 O O . ALA A 1 134 ? 25.141 14.703 -5.016 1 90.81 134 ALA A O 1
ATOM 1047 N N . GLY A 1 135 ? 24.188 14.023 -6.883 1 95 135 GLY A N 1
ATOM 1048 C CA . GLY A 1 135 ? 22.844 13.961 -6.344 1 95 135 GLY A CA 1
ATOM 1049 C C . GLY A 1 135 ? 22.609 12.75 -5.461 1 95 135 GLY A C 1
ATOM 1050 O O . GLY A 1 135 ? 21.688 12.742 -4.641 1 95 135 GLY A O 1
ATOM 1051 N N . LYS A 1 136 ? 23.484 11.812 -5.637 1 94.81 136 LYS A N 1
ATOM 1052 C CA . LYS A 1 136 ? 23.328 10.578 -4.875 1 94.81 136 LYS A CA 1
ATOM 1053 C C . LYS A 1 136 ? 23.422 10.836 -3.375 1 94.81 136 LYS A C 1
ATOM 1055 O O . LYS A 1 136 ? 22.625 10.305 -2.598 1 94.81 136 LYS A O 1
ATOM 1060 N N . LYS A 1 137 ? 24.328 11.602 -3.027 1 96 137 LYS A N 1
ATOM 1061 C CA . LYS A 1 137 ? 24.484 11.945 -1.617 1 96 137 LYS A CA 1
ATOM 1062 C C . LYS A 1 137 ? 23.266 12.719 -1.103 1 96 137 LYS A C 1
ATOM 1064 O O . LYS A 1 137 ? 22.781 12.453 -0.003 1 96 137 LYS A O 1
ATOM 1069 N N . GLN A 1 138 ? 22.828 13.633 -1.894 1 97.06 138 GLN A N 1
ATOM 1070 C CA . GLN A 1 138 ? 21.656 14.414 -1.526 1 97.06 138 GLN A CA 1
ATOM 1071 C C . GLN A 1 138 ? 20.422 13.516 -1.373 1 97.06 138 GLN A C 1
ATOM 1073 O O . GLN A 1 138 ? 19.625 13.695 -0.447 1 97.06 138 GLN A O 1
ATOM 1078 N N . LEU A 1 139 ? 20.281 12.641 -2.246 1 97.94 139 LEU A N 1
ATOM 1079 C CA . LEU A 1 139 ? 19.156 11.719 -2.209 1 97.94 139 LEU A CA 1
ATOM 1080 C C . LEU A 1 139 ? 19.188 10.883 -0.931 1 97.94 139 LEU A C 1
ATOM 1082 O O . LEU A 1 139 ? 18.141 10.664 -0.313 1 97.94 139 LEU A O 1
ATOM 1086 N N . GLU A 1 140 ? 20.344 10.461 -0.565 1 97 140 GLU A N 1
ATOM 1087 C CA . GLU A 1 140 ? 20.5 9.672 0.652 1 97 140 GLU A CA 1
ATOM 1088 C C . GLU A 1 140 ? 20.156 10.492 1.893 1 97 140 GLU A C 1
ATOM 1090 O O . GLU A 1 140 ? 19.562 9.984 2.838 1 97 140 GLU A O 1
ATOM 1095 N N . GLU A 1 141 ? 20.562 11.68 1.9 1 97.06 141 GLU A N 1
ATOM 1096 C CA . GLU A 1 141 ? 20.234 12.57 3.008 1 97.06 141 GLU A CA 1
ATOM 1097 C C . GLU A 1 141 ? 18.719 12.789 3.113 1 97.06 141 GLU A C 1
ATOM 1099 O O . GLU A 1 141 ? 18.156 12.766 4.211 1 97.06 141 GLU A O 1
ATOM 1104 N N . LYS A 1 142 ? 18.141 12.977 1.991 1 97.31 142 LYS A N 1
ATOM 1105 C CA . LYS A 1 142 ? 16.688 13.125 1.967 1 97.31 142 LYS A CA 1
ATOM 1106 C C . LYS A 1 142 ? 15.984 11.859 2.459 1 97.31 142 LYS A C 1
ATOM 1108 O O . LYS A 1 142 ? 14.984 11.93 3.168 1 97.31 142 LYS A O 1
ATOM 1113 N N . ARG A 1 143 ? 16.531 10.742 2.111 1 97.94 143 ARG A N 1
ATOM 1114 C CA . ARG A 1 143 ? 15.945 9.469 2.543 1 97.94 143 ARG A CA 1
ATOM 1115 C C . ARG A 1 143 ? 15.922 9.367 4.066 1 97.94 143 ARG A C 1
ATOM 1117 O O . ARG A 1 143 ? 14.945 8.898 4.645 1 97.94 143 ARG A O 1
ATOM 1124 N N . GLN A 1 144 ? 16.953 9.789 4.688 1 96.94 144 GLN A N 1
ATOM 1125 C CA . GLN A 1 144 ? 17.031 9.734 6.145 1 96.94 144 GLN A CA 1
ATOM 1126 C C . GLN A 1 144 ? 15.945 10.609 6.781 1 96.94 144 GLN A C 1
ATOM 1128 O O . GLN A 1 144 ? 15.25 10.164 7.699 1 96.94 144 GLN A O 1
ATOM 1133 N N . LYS A 1 145 ? 15.82 11.766 6.285 1 95.31 145 LYS A N 1
ATOM 1134 C CA . LYS A 1 145 ? 14.797 12.68 6.793 1 95.31 145 LYS A CA 1
ATOM 1135 C C . LYS A 1 145 ? 13.391 12.133 6.512 1 95.31 145 LYS A C 1
ATOM 1137 O O . LYS A 1 145 ? 12.531 12.164 7.391 1 95.31 145 LYS A O 1
ATOM 1142 N N . GLU A 1 146 ? 13.234 11.609 5.336 1 96.62 146 GLU A N 1
ATOM 1143 C CA . GLU A 1 146 ? 11.938 11.125 4.883 1 96.62 146 GLU A CA 1
ATOM 1144 C C . GLU A 1 146 ? 11.523 9.867 5.645 1 96.62 146 GLU A C 1
ATOM 1146 O O . GLU A 1 146 ? 10.328 9.641 5.875 1 96.62 146 GLU A O 1
ATOM 1151 N N . THR A 1 147 ? 12.508 9.117 6.035 1 97.25 147 THR A N 1
ATOM 1152 C CA . THR A 1 147 ? 12.227 7.941 6.859 1 97.25 147 THR A CA 1
ATOM 1153 C C . THR A 1 147 ? 11.617 8.352 8.195 1 97.25 147 THR A C 1
ATOM 1155 O O . THR A 1 147 ? 10.641 7.746 8.648 1 97.25 147 THR A O 1
ATOM 1158 N N . LYS A 1 148 ? 12.125 9.383 8.766 1 95.38 148 LYS A N 1
ATOM 1159 C CA . LYS A 1 148 ? 11.594 9.898 10.023 1 95.38 148 LYS A CA 1
ATOM 1160 C C . LYS A 1 148 ? 10.195 10.477 9.836 1 95.38 148 LYS A C 1
ATOM 1162 O O . LYS A 1 148 ? 9.312 10.297 10.68 1 95.38 148 LYS A O 1
ATOM 1167 N N . ILE A 1 149 ? 10 11.133 8.766 1 94.75 149 ILE A N 1
ATOM 1168 C CA . ILE A 1 149 ? 8.711 11.734 8.445 1 94.75 149 ILE A CA 1
ATOM 1169 C C . ILE A 1 149 ? 7.656 10.641 8.289 1 94.75 149 ILE A C 1
ATOM 1171 O O . ILE A 1 149 ? 6.543 10.758 8.805 1 94.75 149 ILE A O 1
ATOM 1175 N N . ALA A 1 150 ? 7.992 9.562 7.586 1 97.31 150 ALA A N 1
ATOM 1176 C CA . ALA A 1 150 ? 7.078 8.445 7.363 1 97.31 150 ALA A CA 1
ATOM 1177 C C . ALA A 1 150 ? 6.617 7.844 8.688 1 97.31 150 ALA A C 1
ATOM 1179 O O . ALA A 1 150 ? 5.418 7.633 8.898 1 97.31 150 ALA A O 1
ATOM 1180 N N . LYS A 1 151 ? 7.59 7.625 9.547 1 97.69 151 LYS A N 1
ATOM 1181 C CA . LYS A 1 151 ? 7.273 7.082 10.859 1 97.69 151 LYS A CA 1
ATOM 1182 C C . LYS A 1 151 ? 6.352 8.023 11.633 1 97.69 151 LYS A C 1
ATOM 1184 O O . LYS A 1 151 ? 5.32 7.594 12.156 1 97.69 151 LYS A O 1
ATOM 1189 N N . MET 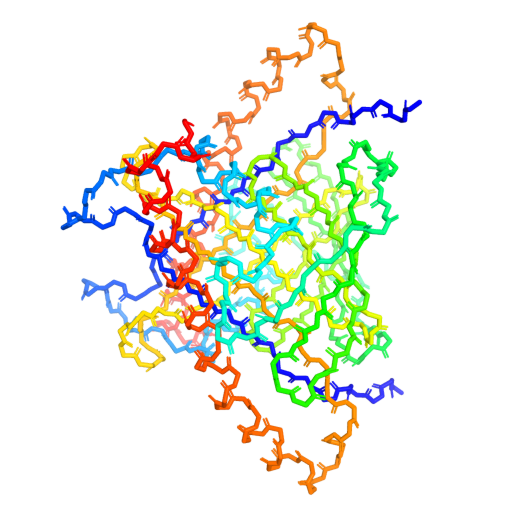A 1 152 ? 6.699 9.227 11.688 1 96.38 152 MET A N 1
ATOM 1190 C CA . MET A 1 152 ? 5.926 10.219 12.43 1 96.38 152 MET A CA 1
ATOM 1191 C C . MET A 1 152 ? 4.504 10.32 11.891 1 96.38 152 MET A C 1
ATOM 1193 O O . MET A 1 152 ? 3.545 10.383 12.664 1 96.38 152 MET A O 1
ATOM 1197 N N . ALA A 1 153 ? 4.395 10.367 10.562 1 97.25 153 ALA A N 1
ATOM 1198 C CA . ALA A 1 153 ? 3.084 10.531 9.938 1 97.25 153 ALA A CA 1
ATOM 1199 C C . ALA A 1 153 ? 2.143 9.398 10.336 1 97.25 153 ALA A C 1
ATOM 1201 O O . ALA A 1 153 ? 0.988 9.641 10.695 1 97.25 153 ALA A O 1
ATOM 1202 N N . VAL A 1 154 ? 2.6 8.125 10.312 1 98.56 154 VAL A N 1
ATOM 1203 C CA . VAL A 1 154 ? 1.77 6.969 10.625 1 98.56 154 VAL A CA 1
ATOM 1204 C C . VAL A 1 154 ? 1.403 6.98 12.109 1 98.56 154 VAL A C 1
ATOM 1206 O O . VAL A 1 154 ? 0.225 6.898 12.461 1 98.56 154 VAL A O 1
ATOM 1209 N N . GLU A 1 155 ? 2.363 7.125 12.938 1 97.88 155 GLU A N 1
ATOM 1210 C CA . GLU A 1 155 ? 2.146 6.996 14.375 1 97.88 155 GLU A CA 1
ATOM 1211 C C . GLU A 1 155 ? 1.289 8.141 14.906 1 97.88 155 GLU A C 1
ATOM 1213 O O . GLU A 1 155 ? 0.413 7.93 15.75 1 97.88 155 GLU A O 1
ATOM 1218 N N . GLU A 1 156 ? 1.541 9.352 14.406 1 97.81 156 GLU A N 1
ATOM 1219 C CA . GLU A 1 156 ? 0.747 10.5 14.836 1 97.81 156 GLU A CA 1
ATOM 1220 C C . GLU A 1 156 ? -0.705 10.367 14.383 1 97.81 156 GLU A C 1
ATOM 1222 O O . GLU A 1 156 ? -1.625 10.719 15.125 1 97.81 156 GLU A O 1
ATOM 1227 N N . THR A 1 157 ? -0.927 9.867 13.164 1 98.62 157 THR A N 1
ATOM 1228 C CA . THR A 1 157 ? -2.287 9.695 12.672 1 98.62 157 THR A CA 1
ATOM 1229 C C . THR A 1 157 ? -3.062 8.711 13.539 1 98.62 157 THR A C 1
ATOM 1231 O O . THR A 1 157 ? -4.195 8.992 13.945 1 98.62 157 THR A O 1
ATOM 1234 N N . ILE A 1 158 ? -2.438 7.586 13.898 1 98.56 158 ILE A N 1
ATOM 1235 C CA . ILE A 1 158 ? -3.09 6.59 14.734 1 98.56 158 ILE A CA 1
ATOM 1236 C C . ILE A 1 158 ? -3.418 7.195 16.094 1 98.56 158 ILE A C 1
ATOM 1238 O O . ILE A 1 158 ? -4.527 7.031 16.609 1 98.56 158 ILE A O 1
ATOM 1242 N N . ARG A 1 159 ? -2.422 7.875 16.656 1 98 159 ARG A N 1
ATOM 1243 C CA . ARG A 1 159 ? -2.613 8.5 17.953 1 98 159 ARG A CA 1
ATOM 1244 C C . ARG A 1 159 ? -3.787 9.477 17.938 1 98 159 ARG A C 1
ATOM 1246 O O . ARG A 1 159 ? -4.656 9.43 18.812 1 98 159 ARG A O 1
ATOM 1253 N N . ILE A 1 160 ? -3.84 10.328 16.969 1 98.56 160 ILE A N 1
ATOM 1254 C CA . ILE A 1 160 ? -4.859 11.367 16.859 1 98.56 160 ILE A CA 1
ATOM 1255 C C . ILE A 1 160 ? -6.227 10.727 16.625 1 98.56 160 ILE A C 1
ATOM 1257 O O . ILE A 1 160 ? -7.23 11.164 17.188 1 98.56 160 ILE A O 1
ATOM 1261 N N . MET A 1 161 ? -6.289 9.68 15.773 1 98.69 161 MET A N 1
ATOM 1262 C CA . MET A 1 161 ? -7.551 8.977 15.562 1 98.69 161 MET A CA 1
ATOM 1263 C C . MET A 1 161 ? -8.102 8.453 16.891 1 98.69 161 MET A C 1
ATOM 1265 O O . MET A 1 161 ? -9.305 8.57 17.156 1 98.69 161 MET A O 1
ATOM 1269 N N . ARG A 1 162 ? -7.211 7.867 17.625 1 98.69 162 ARG A N 1
ATOM 1270 C CA . ARG A 1 162 ? -7.652 7.309 18.906 1 98.69 162 ARG A C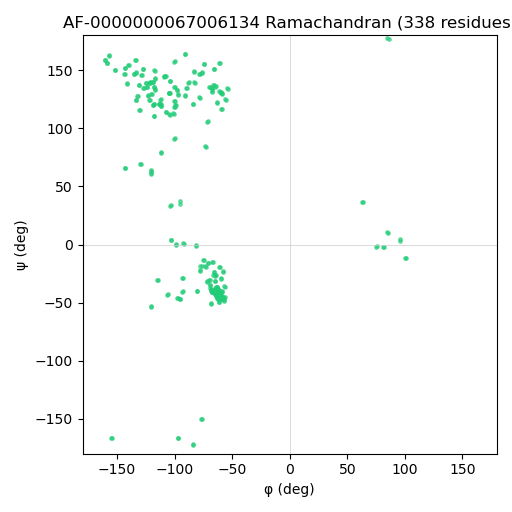A 1
ATOM 1271 C C . ARG A 1 162 ? -8.133 8.406 19.844 1 98.69 162 ARG A C 1
ATOM 1273 O O . ARG A 1 162 ? -9.117 8.227 20.578 1 98.69 162 ARG A O 1
ATOM 1280 N N . GLU A 1 163 ? -7.449 9.547 19.875 1 98.31 163 GLU A N 1
ATOM 1281 C CA . GLU A 1 163 ? -7.887 10.703 20.641 1 98.31 163 GLU A CA 1
ATOM 1282 C C . GLU A 1 163 ? -9.258 11.188 20.188 1 98.31 163 GLU A C 1
ATOM 1284 O O . GLU A 1 163 ? -10.117 11.516 21.016 1 98.31 163 GLU A O 1
ATOM 1289 N N . MET A 1 164 ? -9.469 11.18 18.891 1 98.56 164 MET A N 1
ATOM 1290 C CA . MET A 1 164 ? -10.734 11.656 18.344 1 98.56 164 MET A CA 1
ATOM 1291 C C . MET A 1 164 ? -11.875 10.711 18.688 1 98.56 164 MET A C 1
ATOM 1293 O O . MET A 1 164 ? -13.016 11.141 18.859 1 98.56 164 MET A O 1
ATOM 1297 N N . VAL A 1 165 ? -11.586 9.438 18.734 1 98.56 165 VAL A N 1
ATOM 1298 C CA . VAL A 1 165 ? -12.602 8.477 19.141 1 98.56 165 VAL A CA 1
ATOM 1299 C C . VAL A 1 165 ? -12.938 8.688 20.625 1 98.56 165 VAL A C 1
ATOM 1301 O O . VAL A 1 165 ? -14.102 8.688 21 1 98.56 165 VAL A O 1
ATOM 1304 N N . LYS A 1 166 ? -11.922 8.938 21.438 1 97.94 166 LYS A N 1
ATOM 1305 C CA . LYS A 1 166 ? -12.109 9.148 22.875 1 97.94 166 LYS A CA 1
ATOM 1306 C C . LYS A 1 166 ? -12.945 10.391 23.141 1 97.94 166 LYS A C 1
ATOM 1308 O O . LYS A 1 166 ? -13.781 10.398 24.047 1 97.94 166 LYS A O 1
ATOM 1313 N N . ASP A 1 167 ? -12.742 11.398 22.328 1 97.62 167 ASP A N 1
ATOM 1314 C CA . ASP A 1 167 ? -13.422 12.656 22.625 1 97.62 167 ASP A CA 1
ATOM 1315 C C . ASP A 1 167 ? -14.688 12.812 21.781 1 97.62 167 ASP A C 1
ATOM 1317 O O . ASP A 1 167 ? -15.328 13.859 21.812 1 97.62 167 ASP A O 1
ATOM 1321 N N . GLY A 1 168 ? -14.977 11.844 20.938 1 97.62 168 GLY A N 1
ATOM 1322 C CA . GLY A 1 168 ? -16.281 11.773 20.281 1 97.62 168 GLY A CA 1
ATOM 1323 C C . GLY A 1 168 ? -16.281 12.391 18.891 1 97.62 168 GLY A C 1
ATOM 1324 O O . GLY A 1 168 ? -17.297 12.367 18.203 1 97.62 168 GLY A O 1
ATOM 1325 N N . ARG A 1 169 ? -15.195 12.844 18.406 1 97.56 169 ARG A N 1
ATOM 1326 C CA . ARG A 1 169 ? -15.141 13.43 17.062 1 97.56 169 ARG A CA 1
ATOM 1327 C C . ARG A 1 169 ? -15.281 12.352 15.992 1 97.56 169 ARG A C 1
ATOM 1329 O O . ARG A 1 169 ? -15.742 12.633 14.883 1 97.56 169 ARG A O 1
ATOM 1336 N N . ILE A 1 170 ? -14.789 11.227 16.359 1 97.62 170 ILE A N 1
ATOM 1337 C CA . ILE A 1 170 ? -15.031 10.039 15.539 1 97.62 170 ILE A CA 1
ATOM 1338 C C . ILE A 1 170 ? -15.93 9.07 16.297 1 97.62 170 ILE A C 1
ATOM 1340 O O . ILE A 1 170 ? -15.656 8.742 17.453 1 97.62 170 ILE A O 1
ATOM 1344 N N . LYS A 1 171 ? -17.016 8.648 15.773 1 92.81 171 LYS A N 1
ATOM 1345 C CA . LYS A 1 171 ? -17.984 7.77 16.406 1 92.81 171 LYS A CA 1
ATOM 1346 C C . LYS A 1 171 ? -17.875 6.344 15.867 1 92.81 171 LYS A C 1
ATOM 1348 O O . LYS A 1 171 ? -17.484 6.141 14.711 1 92.81 171 LYS A O 1
ATOM 1353 N N . MET B 1 1 ? -24.016 10.953 -12.125 1 50.81 1 MET B N 1
ATOM 1354 C CA . MET B 1 1 ? -22.938 10.523 -11.242 1 50.81 1 MET B CA 1
ATOM 1355 C C . MET B 1 1 ? -22.531 9.078 -11.547 1 50.81 1 MET B C 1
ATOM 1357 O O . MET B 1 1 ? -23.375 8.25 -11.867 1 50.81 1 MET B O 1
ATOM 1361 N N . ALA B 1 2 ? -21.219 8.867 -11.93 1 65.56 2 ALA B N 1
ATOM 1362 C CA . ALA B 1 2 ? -20.844 7.516 -12.328 1 65.56 2 ALA B CA 1
ATOM 1363 C C . ALA B 1 2 ? -21.188 6.512 -11.227 1 65.56 2 ALA B C 1
ATOM 1365 O O . ALA B 1 2 ? -21 6.793 -10.039 1 65.56 2 ALA B O 1
ATOM 1366 N N . LYS B 1 3 ? -21.984 5.477 -11.617 1 81.5 3 LYS B N 1
ATOM 1367 C CA . LYS B 1 3 ? -22.328 4.414 -10.68 1 81.5 3 LYS B CA 1
ATOM 1368 C C . LYS B 1 3 ? -21.094 3.715 -10.148 1 81.5 3 LYS B C 1
ATOM 1370 O O . LYS B 1 3 ? -20.141 3.453 -10.898 1 81.5 3 LYS B O 1
ATOM 1375 N N . LEU B 1 4 ? -20.984 3.578 -8.867 1 86.56 4 LEU B N 1
ATOM 1376 C CA . LEU B 1 4 ? -19.844 2.928 -8.234 1 86.56 4 LEU B CA 1
ATOM 1377 C C . LEU B 1 4 ? -19.703 1.488 -8.727 1 86.56 4 LEU B C 1
ATOM 1379 O O . LEU B 1 4 ? -20.641 0.705 -8.648 1 86.56 4 LEU B O 1
ATOM 1383 N N . THR B 1 5 ? -18.641 1.205 -9.375 1 94.12 5 THR B N 1
ATOM 1384 C CA . THR B 1 5 ? -18.344 -0.184 -9.711 1 94.12 5 THR B CA 1
ATOM 1385 C C . THR B 1 5 ? -18.141 -1.015 -8.453 1 94.12 5 THR B C 1
ATOM 1387 O O . THR B 1 5 ? -17.281 -0.695 -7.625 1 94.12 5 THR B O 1
ATOM 1390 N N . PRO B 1 6 ? -18.922 -2.057 -8.297 1 97.12 6 PRO B N 1
ATOM 1391 C CA . PRO B 1 6 ? -18.688 -2.912 -7.129 1 97.12 6 PRO B CA 1
ATOM 1392 C C . PRO B 1 6 ? -17.25 -3.41 -7.047 1 97.12 6 PRO B C 1
ATOM 1394 O O . PRO B 1 6 ? -16.656 -3.783 -8.062 1 97.12 6 PRO B O 1
ATOM 1397 N N . SER B 1 7 ? -16.672 -3.328 -5.859 1 98 7 SER B N 1
ATOM 1398 C CA . SER B 1 7 ? -15.273 -3.734 -5.684 1 98 7 SER B CA 1
ATOM 1399 C C . SER B 1 7 ? -15.016 -4.219 -4.262 1 98 7 SER B C 1
ATOM 1401 O O . SER B 1 7 ? -15.734 -3.84 -3.332 1 98 7 SER B O 1
ATOM 1403 N N . ASN B 1 8 ? -14.102 -5.113 -4.125 1 98.25 8 ASN B N 1
ATOM 1404 C CA . ASN B 1 8 ? -13.492 -5.441 -2.844 1 98.25 8 ASN B CA 1
ATOM 1405 C C . ASN B 1 8 ? -12.086 -4.855 -2.729 1 98.25 8 ASN B C 1
ATOM 1407 O O . ASN B 1 8 ? -11.188 -5.238 -3.479 1 98.25 8 ASN B O 1
ATOM 1411 N N . ASN B 1 9 ? -11.93 -3.906 -1.853 1 98.56 9 ASN B N 1
ATOM 1412 C CA . ASN B 1 9 ? -10.633 -3.346 -1.489 1 98.56 9 ASN B CA 1
ATOM 1413 C C . ASN B 1 9 ? -10.133 -3.902 -0.16 1 98.56 9 ASN B C 1
ATOM 1415 O O . ASN B 1 9 ? -10.68 -3.582 0.897 1 98.56 9 ASN B O 1
ATOM 1419 N N . LEU B 1 10 ? -9.031 -4.699 -0.191 1 98.19 10 LEU B N 1
ATOM 1420 C CA . LEU B 1 10 ? -8.547 -5.383 1.005 1 98.19 10 LEU B CA 1
ATOM 1421 C C . LEU B 1 10 ? -7.027 -5.348 1.076 1 98.19 10 LEU B C 1
ATOM 1423 O O . LEU B 1 10 ? -6.355 -5.195 0.053 1 98.19 10 LEU B O 1
ATOM 1427 N N . ALA B 1 11 ? -6.578 -5.434 2.271 1 98.94 11 ALA B N 1
ATOM 1428 C CA . ALA B 1 11 ? -5.137 -5.52 2.498 1 98.94 11 ALA B CA 1
ATOM 1429 C C . ALA B 1 11 ? -4.82 -6.441 3.672 1 98.94 11 ALA B C 1
ATOM 1431 O O . ALA B 1 11 ? -5.621 -6.566 4.605 1 98.94 11 ALA B O 1
ATOM 1432 N N . TYR B 1 12 ? -3.734 -7.102 3.564 1 98.94 12 TYR B N 1
ATOM 1433 C CA . TYR B 1 12 ? -3.23 -7.984 4.613 1 98.94 12 TYR B CA 1
ATOM 1434 C C . TYR B 1 12 ? -1.759 -7.707 4.895 1 98.94 12 TYR B C 1
ATOM 1436 O O . TYR B 1 12 ? -0.974 -7.484 3.971 1 98.94 12 TYR B O 1
ATOM 1444 N N . THR B 1 13 ? -1.4 -7.684 6.18 1 98.94 13 THR B N 1
ATOM 1445 C CA . THR B 1 13 ? -0.037 -7.406 6.617 1 98.94 13 THR B CA 1
ATOM 1446 C C . THR B 1 13 ? 0.489 -8.531 7.496 1 98.94 13 THR B C 1
ATOM 1448 O O . THR B 1 13 ? -0.222 -9.023 8.375 1 98.94 13 THR B O 1
ATOM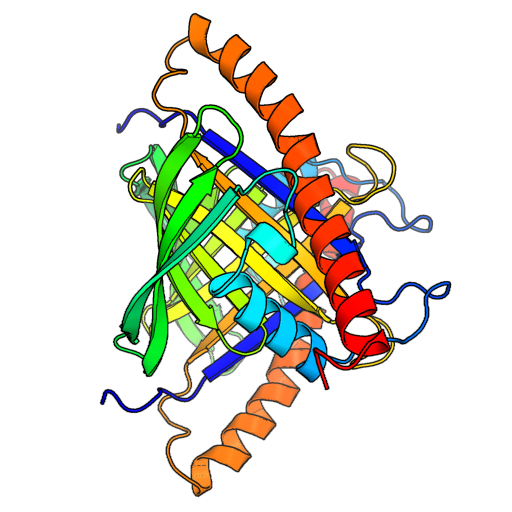 1451 N N . ALA B 1 14 ? 1.677 -8.93 7.27 1 98.81 14 ALA B N 1
ATOM 1452 C CA . ALA B 1 14 ? 2.359 -9.883 8.141 1 98.81 14 ALA B CA 1
ATOM 1453 C C . ALA B 1 14 ? 3.791 -9.438 8.422 1 98.81 14 ALA B C 1
ATOM 1455 O O . ALA B 1 14 ? 4.441 -8.836 7.566 1 98.81 14 ALA B O 1
ATOM 1456 N N . PRO B 1 15 ? 4.316 -9.742 9.633 1 98.75 15 PRO B N 1
ATOM 1457 C CA . PRO B 1 15 ? 5.75 -9.531 9.859 1 98.75 15 PRO B CA 1
ATOM 1458 C C . PRO B 1 15 ? 6.621 -10.461 9.008 1 98.75 15 PRO B C 1
ATOM 1460 O O . PRO B 1 15 ? 6.312 -11.641 8.859 1 98.75 15 PRO B O 1
ATOM 1463 N N . ILE B 1 16 ? 7.625 -9.922 8.484 1 98.81 16 ILE B N 1
ATOM 1464 C CA . ILE B 1 16 ? 8.531 -10.711 7.648 1 98.81 16 ILE B CA 1
ATOM 1465 C C . ILE B 1 16 ? 9.492 -11.5 8.531 1 98.81 16 ILE B C 1
ATOM 1467 O O . ILE B 1 16 ? 9.789 -12.664 8.25 1 98.81 16 ILE B O 1
ATOM 1471 N N . ASN B 1 17 ? 9.969 -10.836 9.625 1 98.56 17 ASN B N 1
ATOM 1472 C CA . ASN B 1 17 ? 10.969 -11.422 10.5 1 98.56 17 ASN B CA 1
ATOM 1473 C C . ASN B 1 17 ? 10.453 -11.547 11.93 1 98.56 17 ASN B C 1
ATOM 1475 O O . ASN B 1 17 ? 11.039 -10.984 12.859 1 98.56 17 ASN B O 1
ATOM 1479 N N . PRO B 1 18 ? 9.453 -12.328 12.141 1 96.38 18 PRO B N 1
ATOM 1480 C CA . PRO B 1 18 ? 9.094 -12.539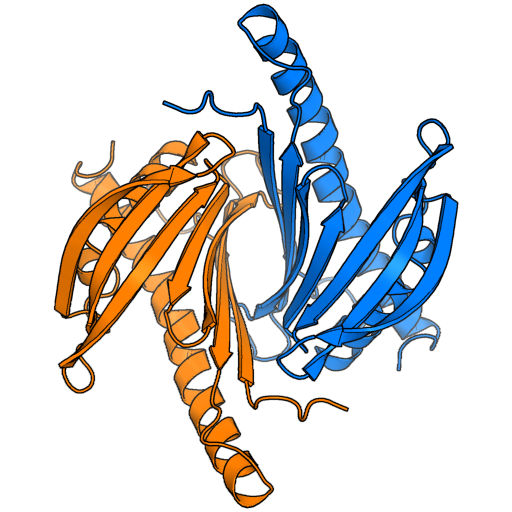 13.547 1 96.38 18 PRO B CA 1
ATOM 1481 C C . PRO B 1 18 ? 10.219 -13.188 14.352 1 96.38 18 PRO B C 1
ATOM 1483 O O . PRO B 1 18 ? 11.109 -13.812 13.773 1 96.38 18 PRO B O 1
ATOM 1486 N N . PRO B 1 19 ? 10.242 -13.016 15.641 1 93.69 19 PRO B N 1
ATOM 1487 C CA . PRO B 1 19 ? 11.352 -13.469 16.469 1 93.69 19 PRO B CA 1
ATOM 1488 C C . PRO B 1 19 ? 11.609 -14.969 16.359 1 93.69 19 PRO B C 1
ATOM 1490 O O . PRO B 1 19 ? 12.75 -15.422 16.516 1 93.69 19 PRO B O 1
ATOM 1493 N N . SER B 1 20 ? 10.68 -15.758 15.984 1 92.31 20 SER B N 1
ATOM 1494 C CA . SER B 1 20 ? 10.773 -17.203 16.062 1 92.31 20 SER B CA 1
ATOM 1495 C C . SER B 1 20 ? 11.312 -17.797 14.766 1 92.31 20 SER B C 1
ATOM 1497 O O . SER B 1 20 ? 11.523 -19.016 14.664 1 92.31 20 SER B O 1
ATOM 1499 N N . VAL B 1 21 ? 11.633 -16.922 13.82 1 95.19 21 VAL B N 1
ATOM 1500 C CA . VAL B 1 21 ? 11.961 -17.5 12.523 1 95.19 21 VAL B CA 1
ATOM 1501 C C . VAL B 1 21 ? 13.398 -17.156 12.148 1 95.19 21 VAL B C 1
ATOM 1503 O O . VAL B 1 21 ? 13.898 -16.078 12.516 1 95.19 21 VAL B O 1
ATOM 1506 N N . GLU B 1 22 ? 14.047 -18.141 11.578 1 96.12 22 GLU B N 1
ATOM 1507 C CA . GLU B 1 22 ? 15.383 -17.984 11 1 96.12 22 GLU B CA 1
ATOM 1508 C C . GLU B 1 22 ? 15.477 -18.625 9.625 1 96.12 22 GLU B C 1
ATOM 1510 O O . GLU B 1 22 ? 14.797 -19.625 9.352 1 96.12 22 GLU B O 1
ATOM 1515 N N . PRO B 1 23 ? 16.312 -18.047 8.734 1 98 23 PRO B N 1
ATOM 1516 C CA . PRO B 1 23 ? 17.094 -16.812 8.875 1 98 23 PRO B CA 1
ATOM 1517 C C . PRO B 1 23 ? 16.234 -15.562 8.773 1 98 23 PRO B C 1
ATOM 1519 O O . PRO B 1 23 ? 15.148 -15.594 8.188 1 98 23 PRO B O 1
ATOM 1522 N N . LYS B 1 24 ? 16.703 -14.43 9.383 1 98.31 24 LYS B N 1
ATOM 1523 C CA . LYS B 1 24 ? 16.109 -13.125 9.117 1 98.31 24 LYS B CA 1
ATOM 1524 C C . LYS B 1 24 ? 16.375 -12.68 7.684 1 98.31 24 LYS B C 1
ATOM 1526 O O . LYS B 1 24 ? 17.5 -12.844 7.18 1 98.31 24 LYS B O 1
ATOM 1531 N N . LEU B 1 25 ? 15.406 -12.227 7.047 1 98.75 25 LEU B N 1
ATOM 1532 C CA . LEU B 1 25 ? 15.547 -11.742 5.68 1 98.75 25 LEU B CA 1
ATOM 1533 C C . LEU B 1 25 ? 15.945 -10.273 5.66 1 98.75 25 LEU B C 1
ATOM 1535 O O . LEU B 1 25 ? 15.43 -9.477 6.453 1 98.75 25 LEU B O 1
ATOM 1539 N N . THR B 1 26 ? 16.812 -9.922 4.781 1 98.56 26 THR B N 1
ATOM 1540 C CA . THR B 1 26 ? 17.188 -8.531 4.57 1 98.56 26 THR B CA 1
ATOM 1541 C C . THR B 1 26 ? 16.312 -7.891 3.498 1 98.56 26 THR B C 1
ATOM 1543 O O . THR B 1 26 ? 15.688 -8.594 2.705 1 98.56 26 THR B O 1
ATOM 1546 N N . ILE B 1 27 ? 16.328 -6.652 3.455 1 98.62 27 ILE B N 1
ATOM 1547 C CA . ILE B 1 27 ? 15.562 -5.926 2.449 1 98.62 27 ILE B CA 1
ATOM 1548 C C . ILE B 1 27 ? 16.031 -6.324 1.053 1 98.62 27 ILE B C 1
ATOM 1550 O O . ILE B 1 27 ? 15.219 -6.52 0.146 1 98.62 27 ILE B O 1
ATOM 1554 N N . ALA B 1 28 ? 17.328 -6.461 0.894 1 98.44 28 ALA B N 1
ATOM 1555 C CA . ALA B 1 28 ? 17.875 -6.855 -0.401 1 98.44 28 ALA B CA 1
ATOM 1556 C C . ALA B 1 28 ? 17.359 -8.227 -0.822 1 98.44 28 ALA B C 1
ATOM 1558 O O . ALA B 1 28 ? 17 -8.43 -1.981 1 98.44 28 ALA B O 1
ATOM 1559 N N . GLN B 1 29 ? 17.344 -9.156 0.087 1 98.81 29 GLN B N 1
ATOM 1560 C CA . GLN B 1 29 ? 16.844 -10.5 -0.192 1 98.81 29 GLN B CA 1
ATOM 1561 C C . GLN B 1 29 ? 15.359 -10.484 -0.514 1 98.81 29 GLN B C 1
ATOM 1563 O O . GLN B 1 29 ? 14.906 -11.164 -1.437 1 98.81 29 GLN B O 1
ATOM 1568 N N . ILE B 1 30 ? 14.586 -9.695 0.23 1 98.94 30 ILE B N 1
ATOM 1569 C CA . ILE B 1 30 ? 13.141 -9.609 0.025 1 98.94 30 ILE B CA 1
ATOM 1570 C C . ILE B 1 30 ? 12.852 -9.008 -1.348 1 98.94 30 ILE B C 1
ATOM 1572 O O . ILE B 1 30 ? 12 -9.508 -2.086 1 98.94 30 ILE B O 1
ATOM 1576 N N . TRP B 1 31 ? 13.594 -7.977 -1.703 1 98.75 31 TRP B N 1
ATOM 1577 C CA . TRP B 1 31 ? 13.398 -7.348 -3.006 1 98.75 31 TRP B CA 1
ATOM 1578 C C . TRP B 1 31 ? 13.734 -8.32 -4.133 1 98.75 31 TRP B C 1
ATOM 1580 O O . TRP B 1 31 ? 12.992 -8.422 -5.113 1 98.75 31 TRP B O 1
ATOM 1590 N N . ARG B 1 32 ? 14.812 -9.016 -3.971 1 98.62 32 ARG B N 1
ATOM 1591 C CA . ARG B 1 32 ? 15.156 -10.039 -4.953 1 98.62 32 ARG B CA 1
ATOM 1592 C C . ARG B 1 32 ? 14.047 -11.078 -5.07 1 98.62 32 ARG B C 1
ATOM 1594 O O . ARG B 1 32 ? 13.727 -11.531 -6.168 1 98.62 32 ARG B O 1
ATOM 1601 N N . GLY B 1 33 ? 13.492 -11.438 -3.975 1 98.81 33 GLY B N 1
ATOM 1602 C CA . GLY B 1 33 ? 12.344 -12.336 -3.979 1 98.81 33 GLY B CA 1
ATOM 1603 C C . GLY B 1 33 ? 11.164 -11.797 -4.766 1 98.81 33 GLY B C 1
ATOM 1604 O O . GLY B 1 33 ? 10.555 -12.523 -5.547 1 98.81 33 GLY B O 1
ATOM 1605 N N . LEU B 1 34 ? 10.852 -10.516 -4.57 1 98.81 34 LEU B N 1
ATOM 1606 C CA . LEU B 1 34 ? 9.742 -9.914 -5.301 1 98.81 34 LEU B CA 1
ATOM 1607 C C . LEU B 1 34 ? 10.039 -9.883 -6.801 1 98.81 34 LEU B C 1
ATOM 1609 O O . LEU B 1 34 ? 9.133 -10.094 -7.613 1 98.81 34 LEU B O 1
ATOM 1613 N N . GLU B 1 35 ? 11.273 -9.633 -7.102 1 98.62 35 GLU B N 1
ATOM 1614 C CA . GLU B 1 35 ? 11.656 -9.664 -8.508 1 98.62 35 GLU B CA 1
ATOM 1615 C C . GLU B 1 35 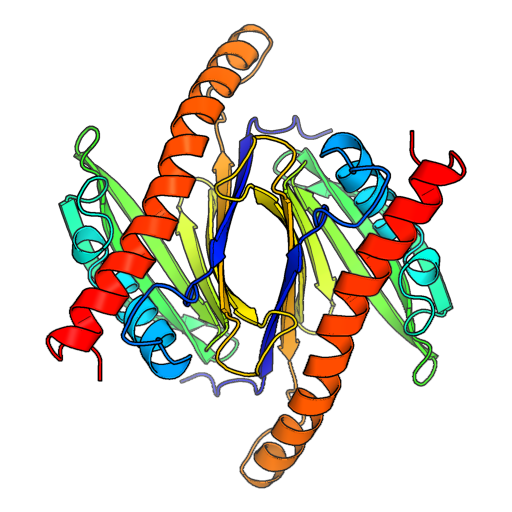? 11.469 -11.055 -9.102 1 98.62 35 GLU B C 1
ATOM 1617 O O . GLU B 1 35 ? 10.984 -11.195 -10.227 1 98.62 35 GLU B O 1
ATOM 1622 N N . LEU B 1 36 ? 11.883 -12.055 -8.383 1 98.62 36 LEU B N 1
ATOM 1623 C CA . LEU B 1 36 ? 11.688 -13.43 -8.836 1 98.62 36 LEU B CA 1
ATOM 1624 C C . LEU B 1 36 ? 10.203 -13.758 -8.953 1 98.62 36 LEU B C 1
ATOM 1626 O O . LEU B 1 36 ? 9.789 -14.453 -9.883 1 98.62 36 LEU B O 1
ATOM 1630 N N . LYS B 1 37 ? 9.445 -13.266 -8.047 1 98.75 37 LYS B N 1
ATOM 1631 C CA . LYS B 1 37 ? 8.008 -13.516 -8.055 1 98.75 37 LYS B CA 1
ATOM 1632 C C . LYS B 1 37 ? 7.355 -12.922 -9.305 1 98.75 37 LYS B C 1
ATOM 1634 O O . LYS B 1 37 ? 6.395 -13.484 -9.836 1 98.75 37 LYS B O 1
ATOM 1639 N N . ILE B 1 38 ? 7.797 -11.781 -9.75 1 98.69 38 ILE B N 1
ATOM 1640 C CA . ILE B 1 38 ? 7.316 -11.203 -11 1 98.69 38 ILE B CA 1
ATOM 1641 C C . ILE B 1 38 ? 7.531 -12.188 -12.141 1 98.69 38 ILE B C 1
ATOM 1643 O O . ILE B 1 38 ? 6.652 -12.367 -12.984 1 98.69 38 ILE B O 1
ATOM 1647 N N . ARG B 1 39 ? 8.547 -12.898 -12.141 1 98.5 39 ARG B N 1
ATOM 1648 C CA . ARG B 1 39 ? 8.945 -13.711 -13.281 1 98.5 39 ARG B CA 1
ATOM 1649 C C . ARG B 1 39 ? 8.398 -15.133 -13.164 1 98.5 39 ARG B C 1
ATOM 1651 O O . ARG B 1 39 ? 8.203 -15.812 -14.172 1 98.5 39 ARG B O 1
ATOM 1658 N N . ALA B 1 40 ? 8.234 -15.531 -11.914 1 98.25 40 ALA B N 1
ATOM 1659 C CA . ALA B 1 40 ? 7.793 -16.906 -11.656 1 98.25 40 ALA B CA 1
ATOM 1660 C C . ALA B 1 40 ? 6.836 -16.953 -10.461 1 98.25 40 ALA B C 1
ATOM 1662 O O . ALA B 1 40 ? 7.129 -17.594 -9.453 1 98.25 40 ALA B O 1
ATOM 1663 N N . GLY B 1 41 ? 5.711 -16.359 -10.648 1 98 41 GLY B N 1
ATOM 1664 C CA . GLY B 1 41 ? 4.75 -16.234 -9.562 1 98 41 GLY B CA 1
ATOM 1665 C C . GLY B 1 41 ? 4.301 -17.578 -9.023 1 98 41 GLY B C 1
ATOM 1666 O O . GLY B 1 41 ? 4.004 -17.703 -7.832 1 98 41 GLY B O 1
ATOM 1667 N N . GLN B 1 42 ? 4.301 -18.625 -9.844 1 97.44 42 GLN B N 1
ATOM 1668 C CA . GLN B 1 42 ? 3.836 -19.953 -9.453 1 97.44 42 GLN B CA 1
ATOM 1669 C C . GLN B 1 42 ? 4.746 -20.562 -8.383 1 97.44 42 GLN B C 1
ATOM 1671 O O . GLN B 1 42 ? 4.312 -21.406 -7.594 1 97.44 42 GLN B O 1
ATOM 1676 N N . ASP B 1 43 ? 5.969 -20.109 -8.336 1 97.38 43 ASP B N 1
ATOM 1677 C CA . ASP B 1 43 ? 6.906 -20.625 -7.348 1 97.38 43 ASP B CA 1
ATOM 1678 C C . ASP B 1 43 ? 6.578 -20.109 -5.953 1 97.38 43 ASP B C 1
ATOM 1680 O O . ASP B 1 43 ? 7.043 -20.656 -4.953 1 97.38 43 ASP B O 1
ATOM 1684 N N . PHE B 1 44 ? 5.828 -19.047 -5.867 1 97.56 44 PHE B N 1
ATOM 1685 C CA . PHE B 1 44 ? 5.527 -18.391 -4.598 1 97.56 44 PHE B CA 1
ATOM 1686 C C . PHE B 1 44 ? 4.09 -18.672 -4.176 1 97.56 44 PHE B C 1
ATOM 1688 O O . PHE B 1 44 ? 3.814 -18.891 -2.994 1 97.56 44 PHE B O 1
ATOM 1695 N N . VAL B 1 45 ? 3.205 -18.578 -5.195 1 93.5 45 VAL B N 1
ATOM 1696 C CA . VAL B 1 45 ? 1.786 -18.781 -4.93 1 93.5 45 VAL B CA 1
ATOM 1697 C C . VAL B 1 45 ? 1.267 -19.953 -5.777 1 93.5 45 VAL B C 1
ATOM 1699 O O . VAL B 1 45 ? 0.236 -19.828 -6.445 1 93.5 45 VAL B O 1
ATOM 1702 N N . GLY B 1 46 ? 1.816 -21.125 -5.582 1 87.75 46 GLY B N 1
ATOM 1703 C CA . GLY B 1 46 ? 1.527 -22.297 -6.387 1 87.75 46 GLY B CA 1
ATOM 1704 C C . GLY B 1 46 ? 0.085 -22.766 -6.281 1 87.75 46 GLY B C 1
ATOM 1705 O O . GLY B 1 46 ? -0.443 -23.391 -7.199 1 87.75 46 GLY B O 1
ATOM 1706 N N . GLY B 1 47 ? -0.501 -22.469 -5.195 1 87.19 47 GLY B N 1
ATOM 1707 C CA . GLY B 1 47 ? -1.907 -22.812 -5.043 1 87.19 47 GLY B CA 1
ATOM 1708 C C . GLY B 1 47 ? -2.822 -21.953 -5.902 1 87.19 47 GLY B C 1
ATOM 1709 O O . GLY B 1 47 ? -3.943 -22.359 -6.215 1 87.19 47 GLY B O 1
ATOM 1710 N N . ALA B 1 48 ? -2.287 -20.859 -6.387 1 89.94 48 ALA B N 1
ATOM 1711 C CA . ALA B 1 48 ? -3.115 -19.906 -7.137 1 89.94 48 ALA B CA 1
ATOM 1712 C C . ALA B 1 48 ? -2.678 -19.828 -8.594 1 89.94 48 ALA B C 1
ATOM 1714 O O . ALA B 1 48 ? -3.506 -19.656 -9.492 1 89.94 48 ALA B O 1
ATOM 1715 N N . LEU B 1 49 ? -1.427 -20.031 -8.852 1 95.56 49 LEU B N 1
ATOM 1716 C CA . LEU B 1 49 ? -0.898 -19.828 -10.195 1 95.56 49 LEU B CA 1
ATOM 1717 C C . LEU B 1 49 ? -0.294 -21.125 -10.742 1 95.56 49 LEU B C 1
ATOM 1719 O O . LEU B 1 49 ? 0.414 -21.828 -10.023 1 95.56 49 LEU B O 1
ATOM 1723 N N . LEU B 1 50 ? -0.557 -21.344 -12.008 1 96.69 50 LEU B N 1
ATOM 1724 C CA . LEU B 1 50 ? 0.003 -22.484 -12.711 1 96.69 50 LEU B CA 1
ATOM 1725 C C . LEU B 1 50 ? 1.311 -22.125 -13.406 1 96.69 50 LEU B C 1
ATOM 1727 O O . LEU B 1 50 ? 2.254 -22.906 -13.43 1 96.69 50 LEU B O 1
ATOM 1731 N N . SER B 1 51 ? 1.288 -20.922 -13.977 1 97.56 51 SER B N 1
ATOM 1732 C CA . SER B 1 51 ? 2.469 -20.516 -14.734 1 97.56 51 SER B CA 1
ATOM 1733 C C . SER B 1 51 ? 2.52 -19.016 -14.922 1 97.56 51 SER B C 1
ATOM 1735 O O . SER B 1 51 ? 1.505 -18.328 -14.766 1 97.56 51 SER B O 1
ATOM 1737 N N . THR B 1 52 ? 3.678 -18.594 -15.172 1 98.5 52 THR B N 1
ATOM 1738 C CA . THR B 1 52 ? 3.973 -17.203 -15.523 1 98.5 52 THR B CA 1
ATOM 1739 C C . THR B 1 52 ? 4.879 -17.141 -16.75 1 98.5 52 THR B C 1
ATOM 1741 O O . THR B 1 52 ? 5.934 -17.781 -16.781 1 98.5 52 THR B O 1
ATOM 1744 N N . ASP B 1 53 ? 4.516 -16.391 -17.75 1 98.5 53 ASP B N 1
ATOM 1745 C CA . ASP B 1 53 ? 5.344 -16.141 -18.938 1 98.5 53 ASP B CA 1
ATOM 1746 C C . ASP B 1 53 ? 5.648 -14.656 -19.094 1 98.5 53 ASP B C 1
ATOM 1748 O O . ASP B 1 53 ? 4.738 -13.828 -19.078 1 98.5 53 ASP B O 1
ATOM 1752 N N . ILE B 1 54 ? 6.91 -14.383 -19.266 1 98.81 54 ILE B N 1
ATOM 1753 C CA . ILE B 1 54 ? 7.293 -13 -19.516 1 98.81 54 ILE B CA 1
ATOM 1754 C C . ILE B 1 54 ? 7.008 -12.648 -20.969 1 98.81 54 ILE B C 1
ATOM 1756 O O . ILE B 1 54 ? 7.484 -13.32 -21.891 1 98.81 54 ILE B O 1
ATOM 1760 N N . ILE B 1 55 ? 6.285 -11.594 -21.172 1 98.81 55 ILE B N 1
ATOM 1761 C CA . ILE B 1 55 ? 5.93 -11.148 -22.516 1 98.81 55 ILE B CA 1
ATOM 1762 C C . ILE B 1 55 ? 6.891 -10.047 -22.953 1 98.81 55 ILE B C 1
ATOM 1764 O O . ILE B 1 55 ? 7.355 -10.039 -24.094 1 98.81 55 ILE B O 1
ATOM 1768 N N . SER B 1 56 ? 7.152 -9.086 -22.094 1 98.81 56 SER B N 1
ATOM 1769 C CA . SER B 1 56 ? 8.07 -8 -22.438 1 98.81 56 SER B CA 1
ATOM 1770 C C . SER B 1 56 ? 8.617 -7.336 -21.172 1 98.81 56 SER B C 1
ATOM 1772 O O . SER B 1 56 ? 8.047 -7.473 -20.094 1 98.81 56 SER B O 1
ATOM 1774 N N . GLU B 1 57 ? 9.773 -6.727 -21.344 1 98.5 57 GLU B N 1
ATOM 1775 C CA . GLU B 1 57 ? 10.414 -5.898 -20.328 1 98.5 57 GLU B CA 1
ATOM 1776 C C . GLU B 1 57 ? 10.773 -4.523 -20.875 1 98.5 57 GLU B C 1
ATOM 1778 O O . GLU B 1 57 ? 11.219 -4.402 -22.016 1 98.5 57 GLU B O 1
ATOM 1783 N N . SER B 1 58 ? 10.453 -3.518 -20.078 1 98.25 58 SER B N 1
ATOM 1784 C CA . SER B 1 58 ? 10.719 -2.137 -20.469 1 98.25 58 SER B CA 1
ATOM 1785 C C . SER B 1 58 ? 10.859 -1.234 -19.25 1 98.25 58 SER B C 1
ATOM 1787 O O . SER B 1 58 ? 11.195 -1.705 -18.156 1 98.25 58 SER B O 1
ATOM 1789 N N . GLN B 1 59 ? 10.828 0.03 -19.484 1 97.81 59 GLN B N 1
ATOM 1790 C CA . GLN B 1 59 ? 10.82 1.051 -18.438 1 97.81 59 GLN B CA 1
ATOM 1791 C C . GLN B 1 59 ? 9.68 2.045 -18.656 1 97.81 59 GLN B C 1
ATOM 1793 O O . GLN B 1 59 ? 9.25 2.271 -19.781 1 97.81 59 GLN B O 1
ATOM 1798 N N . ASP B 1 60 ? 9.125 2.537 -17.547 1 96.56 60 ASP B N 1
ATOM 1799 C CA . ASP B 1 60 ? 8.117 3.586 -17.703 1 96.56 60 ASP B CA 1
ATOM 1800 C C . ASP B 1 60 ? 8.781 4.957 -17.828 1 96.56 60 ASP B C 1
ATOM 1802 O O . ASP B 1 60 ? 10 5.059 -17.969 1 96.56 60 ASP B O 1
ATOM 1806 N N . ASP B 1 61 ? 8 6.047 -17.828 1 92.94 61 ASP B N 1
ATOM 1807 C CA . ASP B 1 61 ? 8.477 7.395 -18.109 1 92.94 61 ASP B CA 1
ATOM 1808 C C . ASP B 1 61 ? 9.422 7.887 -17.016 1 92.94 61 ASP B C 1
ATOM 1810 O O . ASP B 1 61 ? 10.188 8.828 -17.234 1 92.94 61 ASP B O 1
ATOM 1814 N N . GLN B 1 62 ? 9.414 7.188 -15.867 1 93.06 62 GLN B N 1
ATOM 1815 C CA . GLN B 1 62 ? 10.297 7.574 -14.773 1 93.06 62 GLN B CA 1
ATOM 1816 C C . GLN B 1 62 ? 11.508 6.645 -14.68 1 93.06 62 GLN B C 1
ATOM 1818 O O . GLN B 1 62 ? 12.305 6.746 -13.75 1 93.06 62 GLN B O 1
ATOM 1823 N N . GLY B 1 63 ? 11.602 5.723 -15.633 1 95.06 63 GLY B N 1
ATOM 1824 C CA . GLY B 1 63 ? 12.727 4.805 -15.695 1 95.06 63 GLY B CA 1
ATOM 1825 C C . GLY B 1 63 ? 12.547 3.582 -14.812 1 95.06 63 GLY B C 1
ATOM 1826 O O . GLY B 1 63 ? 13.492 2.824 -14.594 1 95.06 63 GLY B O 1
ATOM 1827 N N . ARG B 1 64 ? 11.367 3.406 -14.297 1 97.19 64 ARG B N 1
ATOM 1828 C CA . ARG B 1 64 ? 11.117 2.236 -13.461 1 97.19 64 ARG B CA 1
ATOM 1829 C C . ARG B 1 64 ? 10.953 0.98 -14.312 1 97.19 64 ARG B C 1
ATOM 1831 O O . ARG B 1 64 ? 10.391 1.034 -15.406 1 97.19 64 ARG B O 1
ATOM 1838 N N . PRO B 1 65 ? 11.375 -0.177 -13.766 1 98.19 65 PRO B N 1
ATOM 1839 C CA . PRO B 1 65 ? 11.203 -1.419 -14.523 1 98.19 65 PRO B CA 1
ATOM 1840 C C . PRO B 1 65 ? 9.742 -1.815 -14.688 1 98.19 65 PRO B C 1
ATOM 1842 O O . PRO B 1 65 ? 8.977 -1.776 -13.719 1 98.19 65 PRO B O 1
ATOM 1845 N N . VAL B 1 66 ? 9.398 -2.127 -15.898 1 98.75 66 VAL B N 1
ATOM 1846 C CA . VAL B 1 66 ? 8.062 -2.602 -16.25 1 98.75 66 VAL B CA 1
ATOM 1847 C C . VAL B 1 66 ? 8.164 -3.982 -16.891 1 98.75 66 VAL B C 1
ATOM 1849 O O . VAL B 1 66 ? 8.922 -4.18 -17.844 1 98.75 66 VAL B O 1
ATOM 1852 N N . THR B 1 67 ? 7.473 -4.965 -16.359 1 98.88 67 THR B N 1
ATOM 1853 C CA . THR B 1 67 ? 7.367 -6.301 -16.922 1 98.88 67 THR B CA 1
ATOM 1854 C C . THR B 1 67 ? 5.914 -6.629 -17.266 1 98.88 67 THR B C 1
ATOM 1856 O O . THR B 1 67 ? 5.031 -6.508 -16.422 1 98.88 67 THR B O 1
ATOM 1859 N N . VAL B 1 68 ? 5.727 -6.887 -18.5 1 98.88 68 VAL B N 1
ATOM 1860 C CA . VAL B 1 68 ? 4.445 -7.461 -18.891 1 98.88 68 VAL B CA 1
ATOM 1861 C C . VAL B 1 68 ? 4.531 -8.984 -18.859 1 98.88 68 VAL B C 1
ATOM 1863 O O . VAL B 1 68 ? 5.438 -9.57 -19.453 1 98.88 68 VAL B O 1
ATOM 1866 N N . ARG B 1 69 ? 3.578 -9.57 -18.172 1 98.88 69 ARG B N 1
ATOM 1867 C CA . ARG B 1 69 ? 3.57 -11.023 -18.031 1 98.88 69 ARG B CA 1
ATOM 1868 C C . ARG B 1 69 ? 2.178 -11.594 -18.281 1 98.88 69 ARG B C 1
ATOM 1870 O O . ARG B 1 69 ? 1.19 -10.852 -18.281 1 98.88 69 ARG B O 1
ATOM 1877 N N . GLU B 1 70 ? 2.16 -12.867 -18.609 1 98.56 70 GLU B N 1
ATOM 1878 C CA . GLU B 1 70 ? 0.922 -13.641 -18.625 1 98.56 70 GLU B CA 1
ATOM 1879 C C . GLU B 1 70 ? 0.94 -14.719 -17.547 1 98.56 70 GLU B C 1
ATOM 1881 O O . GLU B 1 70 ? 1.86 -15.539 -17.5 1 98.56 70 GLU B O 1
ATOM 1886 N N . VAL B 1 71 ? -0.064 -14.625 -16.656 1 98 71 VAL B N 1
ATOM 1887 C CA . VAL B 1 71 ? -0.193 -15.641 -15.625 1 98 71 VAL B CA 1
ATOM 1888 C C . VAL B 1 71 ? -1.396 -16.531 -15.922 1 98 71 VAL B C 1
ATOM 1890 O O . VAL B 1 71 ? -2.396 -16.078 -16.484 1 98 71 VAL B O 1
ATOM 1893 N N . VAL B 1 72 ? -1.255 -17.781 -15.586 1 97.12 72 VAL B N 1
ATOM 1894 C CA . VAL B 1 72 ? -2.35 -18.75 -15.672 1 97.12 72 VAL B CA 1
ATOM 1895 C C . VAL B 1 72 ? -2.766 -19.172 -14.266 1 97.12 72 VAL B C 1
ATOM 1897 O O . VAL B 1 72 ? -1.947 -19.688 -13.5 1 97.12 72 VAL B O 1
ATOM 1900 N N . PHE B 1 73 ? -3.982 -18.891 -14.008 1 93.62 73 PHE B N 1
ATOM 1901 C CA . PHE B 1 73 ? -4.5 -19.219 -12.688 1 93.62 73 PHE B CA 1
ATOM 1902 C C . PHE B 1 73 ? -4.945 -20.688 -12.641 1 93.62 73 PHE B C 1
ATOM 1904 O O . PHE B 1 73 ? -5.441 -21.219 -13.633 1 93.62 73 PHE B O 1
ATOM 1911 N N . ARG B 1 74 ? -4.809 -21.25 -11.484 1 89.38 74 ARG B N 1
ATOM 1912 C CA . ARG B 1 74 ? -5.23 -22.625 -11.273 1 89.38 74 ARG B CA 1
ATOM 1913 C C . ARG B 1 74 ? -6.75 -22.75 -11.344 1 89.38 74 ARG B C 1
ATOM 1915 O O . ARG B 1 74 ? -7.277 -23.734 -11.867 1 89.38 74 ARG B O 1
ATOM 1922 N N . ASP B 1 75 ? -7.359 -21.703 -10.781 1 84.81 75 ASP B N 1
ATOM 1923 C CA . ASP B 1 75 ? -8.82 -21.703 -10.844 1 84.81 75 ASP B CA 1
ATOM 1924 C C . ASP B 1 75 ? -9.312 -21.438 -12.266 1 84.81 75 ASP B C 1
ATOM 1926 O O . ASP B 1 75 ? -9.195 -20.312 -12.758 1 84.81 75 ASP B O 1
ATOM 1930 N N . GLY B 1 76 ? -9.805 -22.484 -12.914 1 88.19 76 GLY B N 1
ATOM 1931 C CA . GLY B 1 76 ? -10.414 -22.359 -14.227 1 88.19 76 GLY B CA 1
ATOM 1932 C C . GLY B 1 76 ? -9.406 -22.156 -15.344 1 88.19 76 GLY B C 1
ATOM 1933 O O . GLY B 1 76 ? -9.789 -21.906 -16.484 1 88.19 76 GLY B O 1
ATOM 1934 N N . ASN B 1 77 ? -8.258 -22.078 -15.078 1 90.12 77 ASN B N 1
ATOM 1935 C CA . ASN B 1 77 ? -7.188 -21.859 -16.031 1 90.12 77 ASN B CA 1
ATOM 1936 C C . ASN B 1 77 ? -7.32 -20.5 -16.719 1 90.12 77 ASN B C 1
ATOM 1938 O O . ASN B 1 77 ? -7.082 -20.375 -17.922 1 90.12 77 ASN B O 1
ATOM 1942 N N . ARG B 1 78 ? -7.73 -19.594 -15.992 1 92.88 78 ARG B N 1
ATOM 1943 C CA . ARG B 1 78 ? -7.867 -18.25 -16.516 1 92.88 78 ARG B CA 1
ATOM 1944 C C . ARG B 1 78 ? -6.5 -17.625 -16.781 1 92.88 78 ARG B C 1
ATOM 1946 O O . ARG B 1 78 ? -5.594 -17.719 -15.953 1 92.88 78 ARG B O 1
ATOM 1953 N N . ARG B 1 79 ? -6.391 -17 -17.922 1 96.12 79 ARG B N 1
ATOM 1954 C CA . ARG B 1 79 ? -5.168 -16.312 -18.328 1 96.12 79 ARG B CA 1
ATOM 1955 C C . ARG B 1 79 ? -5.316 -14.797 -18.203 1 96.12 79 ARG B C 1
ATOM 1957 O O . ARG B 1 79 ? -6.301 -14.227 -18.656 1 96.12 79 ARG B O 1
ATOM 1964 N N . VAL B 1 80 ? -4.332 -14.203 -17.547 1 96.81 80 VAL B N 1
ATOM 1965 C CA . VAL B 1 80 ? -4.402 -12.758 -17.344 1 96.81 80 VAL B CA 1
ATOM 1966 C C . VAL B 1 80 ? -3.057 -12.125 -17.688 1 96.81 80 VAL B C 1
ATOM 1968 O O . VAL B 1 80 ? -2.016 -12.555 -17.188 1 96.81 80 VAL B O 1
ATOM 1971 N N . ARG B 1 81 ? -3.117 -11.195 -18.578 1 98 81 ARG B N 1
ATOM 1972 C CA . ARG B 1 81 ? -1.937 -10.383 -18.844 1 98 81 ARG B CA 1
ATOM 1973 C C . ARG B 1 81 ? -1.82 -9.234 -17.859 1 98 81 ARG B C 1
ATOM 1975 O O . ARG B 1 81 ? -2.734 -8.414 -17.734 1 98 81 ARG B O 1
ATOM 1982 N N . GLU B 1 82 ? -0.729 -9.211 -17.141 1 98.44 82 GLU B N 1
ATOM 1983 C CA . GLU B 1 82 ? -0.519 -8.195 -16.125 1 98.44 82 GLU B CA 1
ATOM 1984 C C . GLU B 1 82 ? 0.684 -7.316 -16.453 1 98.44 82 GLU B C 1
ATOM 1986 O O . GLU B 1 82 ? 1.631 -7.77 -17.094 1 98.44 82 GLU B O 1
ATOM 1991 N N . THR B 1 83 ? 0.541 -6.082 -16.156 1 98.88 83 THR B N 1
ATOM 1992 C CA . THR B 1 83 ? 1.688 -5.184 -16.156 1 98.88 83 THR B CA 1
ATOM 1993 C C . THR B 1 83 ? 2.221 -4.98 -14.742 1 98.88 83 THR B C 1
ATOM 1995 O O . THR B 1 83 ? 1.488 -4.543 -13.852 1 98.88 83 THR B O 1
ATOM 1998 N N . CYS B 1 84 ? 3.482 -5.348 -14.531 1 98.94 84 CYS B N 1
ATOM 1999 C CA . CYS B 1 84 ? 4.145 -5.223 -13.242 1 98.94 84 CYS B CA 1
ATOM 2000 C C . CYS B 1 84 ? 5.117 -4.051 -13.234 1 98.94 84 CYS B C 1
ATOM 2002 O O . CYS B 1 84 ? 5.934 -3.912 -14.148 1 98.94 84 CYS B O 1
ATOM 2004 N N . ILE B 1 85 ? 5.066 -3.197 -12.258 1 98.81 85 ILE B N 1
ATOM 2005 C CA . ILE B 1 85 ? 5.953 -2.047 -12.133 1 98.81 85 ILE B CA 1
ATOM 2006 C C . ILE B 1 85 ? 6.691 -2.109 -10.797 1 98.81 85 ILE B C 1
ATOM 2008 O O . ILE B 1 85 ? 6.074 -2.291 -9.75 1 98.81 85 ILE B O 1
ATOM 2012 N N . GLY B 1 86 ? 8.039 -1.988 -10.891 1 98.62 86 GLY B N 1
ATOM 2013 C CA . GLY B 1 86 ? 8.844 -2.059 -9.68 1 98.62 86 GLY B CA 1
ATOM 2014 C C . GLY B 1 86 ? 9.203 -0.694 -9.117 1 98.62 86 GLY B C 1
ATOM 2015 O O . GLY B 1 86 ? 9.641 0.188 -9.859 1 98.62 86 GLY B O 1
ATOM 2016 N N . PHE B 1 87 ? 8.961 -0.475 -7.852 1 98.56 87 PHE B N 1
ATOM 2017 C CA . PHE B 1 87 ? 9.391 0.681 -7.07 1 98.56 87 PHE B CA 1
ATOM 2018 C C . PHE B 1 87 ? 10.43 0.279 -6.035 1 98.56 87 PHE B C 1
ATOM 2020 O O . PHE B 1 87 ? 10.125 0.177 -4.844 1 98.56 87 PHE B O 1
ATOM 2027 N N . GLU B 1 88 ? 11.625 0.14 -6.473 1 97.69 88 GLU B N 1
ATOM 2028 C CA . GLU B 1 88 ? 12.695 -0.393 -5.637 1 97.69 88 GLU B CA 1
ATOM 2029 C C . GLU B 1 88 ? 13 0.542 -4.469 1 97.69 88 GLU B C 1
ATOM 2031 O O . GLU B 1 88 ? 13.102 1.757 -4.648 1 97.69 88 GLU B O 1
ATOM 2036 N N . PRO B 1 89 ? 13.156 -0.087 -3.283 1 98.12 89 PRO B N 1
ATOM 2037 C CA . PRO B 1 89 ? 12.898 -1.486 -2.934 1 98.12 89 PRO B CA 1
ATOM 2038 C C . PRO B 1 89 ? 11.609 -1.667 -2.141 1 98.12 89 PRO B C 1
ATOM 2040 O O . PRO B 1 89 ? 11.547 -2.508 -1.238 1 98.12 89 PRO B O 1
ATOM 2043 N N . MET B 1 90 ? 10.68 -0.813 -2.486 1 98.75 90 MET B N 1
ATOM 2044 C CA . MET B 1 90 ? 9.531 -0.685 -1.589 1 98.75 90 MET B CA 1
ATOM 2045 C C . MET B 1 90 ? 8.383 -1.57 -2.047 1 98.75 90 MET B C 1
ATOM 2047 O O . MET B 1 90 ? 7.742 -2.238 -1.231 1 98.75 90 MET B O 1
ATOM 2051 N N . LYS B 1 91 ? 8.102 -1.493 -3.357 1 98.88 91 LYS B N 1
ATOM 2052 C CA . LYS B 1 91 ? 6.91 -2.252 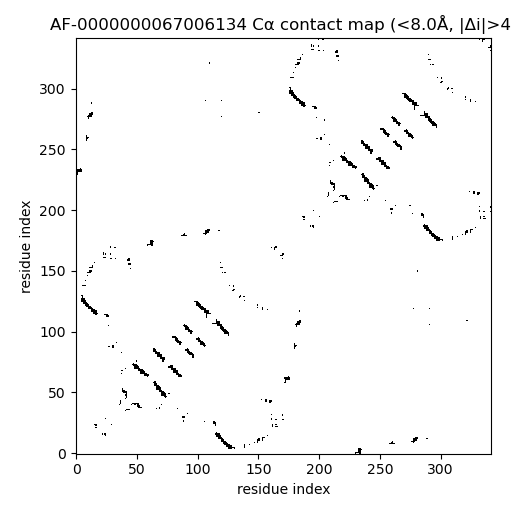-3.729 1 98.88 91 LYS B CA 1
ATOM 2053 C C . LYS B 1 91 ? 6.934 -2.621 -5.211 1 98.88 91 LYS B C 1
ATOM 2055 O O . LYS B 1 91 ? 7.684 -2.031 -5.988 1 98.88 91 LYS B O 1
ATOM 2060 N N . VAL B 1 92 ? 6.086 -3.607 -5.531 1 98.88 92 VAL B N 1
ATOM 2061 C CA . VAL B 1 92 ? 5.695 -3.967 -6.891 1 98.88 92 VAL B CA 1
ATOM 2062 C C . VAL B 1 92 ? 4.188 -3.77 -7.062 1 98.88 92 VAL B C 1
ATOM 2064 O O . VAL B 1 92 ? 3.406 -4.129 -6.18 1 98.88 92 VAL B O 1
ATOM 2067 N N . GLU B 1 93 ? 3.822 -3.178 -8.172 1 98.88 93 GLU B N 1
ATOM 2068 C CA . GLU B 1 93 ? 2.418 -3.111 -8.57 1 98.88 93 GLU B CA 1
ATOM 2069 C C . GLU B 1 93 ? 2.109 -4.105 -9.68 1 98.88 93 GLU B C 1
ATOM 2071 O O . GLU B 1 93 ? 2.918 -4.297 -10.594 1 98.88 93 GLU B O 1
ATOM 2076 N N . PHE B 1 94 ? 0.964 -4.738 -9.617 1 98.75 94 PHE B N 1
ATOM 2077 C CA . PHE B 1 94 ? 0.411 -5.598 -10.656 1 98.75 94 PHE B CA 1
ATOM 2078 C C . PHE B 1 94 ? -0.904 -5.035 -11.18 1 98.75 94 PHE B C 1
ATOM 2080 O O . PHE B 1 94 ? -1.906 -5.012 -10.461 1 98.75 94 PHE B O 1
ATOM 2087 N N . HIS B 1 95 ? -0.891 -4.562 -12.398 1 98.5 95 HIS B N 1
ATOM 2088 C CA . HIS B 1 95 ? -2.066 -3.994 -13.047 1 98.5 95 HIS B CA 1
ATOM 2089 C C . HIS B 1 95 ? -2.721 -5 -13.984 1 98.5 95 HIS B C 1
ATOM 2091 O O . HIS B 1 95 ? -2.078 -5.5 -14.914 1 98.5 95 HIS B O 1
ATOM 2097 N N . GLN B 1 96 ? -3.957 -5.238 -13.75 1 97.38 96 GLN B N 1
ATOM 2098 C CA . GLN B 1 96 ? -4.695 -6.172 -14.594 1 97.38 96 GLN B CA 1
ATOM 2099 C C . GLN B 1 96 ? -5.547 -5.434 -15.617 1 97.38 96 GLN B C 1
ATOM 2101 O O . GLN B 1 96 ? -5.914 -4.273 -15.414 1 97.38 96 GLN B O 1
ATOM 2106 N N . PRO B 1 97 ? -5.902 -6.086 -16.719 1 96.06 97 PRO B N 1
ATOM 2107 C CA . PRO B 1 97 ? -6.645 -5.426 -17.797 1 96.06 97 PRO B CA 1
ATOM 2108 C C . PRO B 1 97 ? -8.047 -4.996 -17.359 1 96.06 97 PRO B C 1
ATOM 2110 O O . PRO B 1 97 ? -8.586 -4.023 -17.891 1 96.06 97 PRO B O 1
ATOM 2113 N N . ASP B 1 98 ? -8.625 -5.621 -16.438 1 94 98 ASP B N 1
ATOM 2114 C CA . ASP B 1 98 ? -9.984 -5.293 -16.031 1 94 98 ASP B CA 1
ATOM 2115 C C . ASP B 1 98 ? -10 -4.09 -15.086 1 94 98 ASP B C 1
ATOM 2117 O O . ASP B 1 98 ? -11.062 -3.672 -14.617 1 94 98 ASP B O 1
ATOM 2121 N N . GLY B 1 99 ? -8.789 -3.566 -14.781 1 95.56 99 GLY B N 1
ATOM 2122 C CA . GLY B 1 99 ? -8.688 -2.41 -13.906 1 95.56 99 GLY B CA 1
ATOM 2123 C C . GLY B 1 99 ? -8.297 -2.77 -12.484 1 95.56 99 GLY B C 1
ATOM 2124 O O . GLY B 1 99 ? -7.965 -1.892 -11.68 1 95.56 99 GLY B O 1
ATOM 2125 N N . SER B 1 100 ? -8.32 -4.086 -12.109 1 97 100 SER B N 1
ATOM 2126 C CA . SER B 1 100 ? -7.875 -4.531 -10.789 1 97 100 SER B CA 1
ATOM 2127 C C . SER B 1 100 ? -6.379 -4.301 -10.609 1 97 100 SER B C 1
ATOM 2129 O O . SER B 1 100 ? -5.625 -4.285 -11.578 1 97 100 SER B O 1
ATOM 2131 N N . LYS B 1 101 ? -6.031 -4.102 -9.336 1 98.31 101 LYS B N 1
ATOM 2132 C CA . LYS B 1 101 ? -4.633 -3.809 -9.016 1 98.31 101 LYS B CA 1
ATOM 2133 C C . LYS B 1 101 ? -4.207 -4.5 -7.727 1 98.31 101 LYS B C 1
ATOM 2135 O O . LYS B 1 101 ? -4.969 -4.551 -6.762 1 98.31 101 LYS B O 1
ATOM 2140 N N . VAL B 1 102 ? -3.037 -5.043 -7.734 1 98.44 102 VAL B N 1
ATOM 2141 C CA . VAL B 1 102 ? -2.414 -5.641 -6.559 1 98.44 102 VAL B CA 1
ATOM 2142 C C . VAL B 1 102 ? -1.085 -4.945 -6.27 1 98.44 102 VAL B C 1
ATOM 2144 O O . VAL B 1 102 ? -0.341 -4.605 -7.191 1 98.44 102 VAL B O 1
ATOM 2147 N N . GLN B 1 103 ? -0.786 -4.695 -5.055 1 98.88 103 GLN B N 1
ATOM 2148 C CA . GLN B 1 103 ? 0.539 -4.223 -4.664 1 98.88 103 GLN B CA 1
ATOM 2149 C C . GLN B 1 103 ? 1.154 -5.129 -3.602 1 98.88 103 GLN B C 1
ATOM 2151 O O . GLN B 1 103 ? 0.456 -5.609 -2.707 1 98.88 103 GLN B O 1
ATOM 2156 N N . ASN B 1 104 ? 2.416 -5.406 -3.711 1 98.94 104 ASN B N 1
ATOM 2157 C CA . ASN B 1 104 ? 3.262 -6.02 -2.691 1 98.94 104 ASN B CA 1
ATOM 2158 C C . ASN B 1 104 ? 4.227 -5.004 -2.08 1 98.94 104 ASN B C 1
ATOM 2160 O O . ASN B 1 104 ? 5.156 -4.547 -2.746 1 98.94 104 ASN B O 1
ATOM 2164 N N . VAL B 1 105 ? 4.062 -4.711 -0.813 1 98.94 105 VAL B N 1
ATOM 2165 C CA . VAL B 1 105 ? 4.793 -3.609 -0.193 1 98.94 105 VAL B CA 1
ATOM 2166 C C . VAL B 1 105 ? 5.707 -4.152 0.904 1 98.94 105 VAL B C 1
ATOM 2168 O O . VAL B 1 105 ? 5.277 -4.945 1.744 1 98.94 105 VAL B O 1
ATOM 2171 N N . ILE B 1 106 ? 6.902 -3.725 0.919 1 98.94 106 ILE B N 1
ATOM 2172 C CA . ILE B 1 106 ? 7.852 -3.904 2.012 1 98.94 106 ILE B CA 1
ATOM 2173 C C . ILE B 1 106 ? 7.891 -2.645 2.875 1 98.94 106 ILE B C 1
ATOM 2175 O O . ILE B 1 106 ? 8.023 -1.533 2.357 1 98.94 106 ILE B O 1
ATOM 2179 N N . SER B 1 107 ? 7.816 -2.857 4.195 1 98.94 107 SER B N 1
ATOM 2180 C CA . SER B 1 107 ? 7.824 -1.667 5.039 1 98.94 107 SER B CA 1
ATOM 2181 C C . SER B 1 107 ? 8.602 -1.907 6.328 1 98.94 107 SER B C 1
ATOM 2183 O O . SER B 1 107 ? 8.703 -3.043 6.797 1 98.94 107 SER B O 1
ATOM 2185 N N . GLN B 1 108 ? 9.148 -0.834 6.832 1 98.88 108 GLN B N 1
ATOM 2186 C CA . GLN B 1 108 ? 9.82 -0.799 8.125 1 98.88 108 GLN B CA 1
ATOM 2187 C C . GLN B 1 108 ? 8.82 -0.635 9.266 1 98.88 108 GLN B C 1
ATOM 2189 O O . GLN B 1 108 ? 7.871 0.147 9.156 1 98.88 108 GLN B O 1
ATOM 2194 N N . GLY B 1 109 ? 9.055 -1.381 10.383 1 98.5 109 GLY B N 1
ATOM 2195 C CA . GLY B 1 109 ? 8.328 -1.145 11.617 1 98.5 109 GLY B CA 1
ATOM 2196 C C . GLY B 1 109 ? 9.086 -0.267 12.594 1 98.5 109 GLY B C 1
ATOM 2197 O O . GLY B 1 109 ? 10.047 0.408 12.219 1 98.5 109 GLY B O 1
ATOM 2198 N N . ALA B 1 110 ? 8.625 -0.238 13.828 1 97.69 110 ALA B N 1
ATOM 2199 C CA . ALA B 1 110 ? 9.164 0.658 14.852 1 97.69 110 ALA B CA 1
ATOM 2200 C C . ALA B 1 110 ? 10.477 0.123 15.414 1 97.69 110 ALA B C 1
ATOM 2202 O O . ALA B 1 110 ? 11.258 0.874 15.992 1 97.69 110 ALA B O 1
ATOM 2203 N N . GLY B 1 111 ? 10.656 -1.188 15.273 1 97.19 111 GLY B N 1
ATOM 2204 C CA . GLY B 1 111 ? 11.82 -1.809 15.883 1 97.19 111 GLY B CA 1
ATOM 2205 C C . GLY B 1 111 ? 13.102 -1.555 15.109 1 97.19 111 GLY B C 1
ATOM 2206 O O . GLY B 1 111 ? 13.258 -0.506 14.477 1 97.19 111 GLY B O 1
ATOM 2207 N N . GLU B 1 112 ? 14.047 -2.496 15.172 1 96.62 112 GLU B N 1
ATOM 2208 C CA . GLU B 1 112 ? 15.375 -2.361 14.578 1 96.62 112 GLU B CA 1
ATOM 2209 C C . GLU B 1 112 ? 15.289 -2.174 13.07 1 96.62 112 GLU B C 1
ATOM 2211 O O . GLU B 1 112 ? 14.578 -2.912 12.383 1 96.62 112 GLU B O 1
ATOM 2216 N N . GLU B 1 113 ? 16.031 -1.155 12.641 1 96 113 GLU B N 1
ATOM 2217 C CA . GLU B 1 113 ? 16.062 -0.852 11.211 1 96 113 GLU B CA 1
ATOM 2218 C C . GLU B 1 113 ? 16.578 -2.043 10.406 1 96 113 GLU B C 1
ATOM 2220 O O . GLU B 1 113 ? 17.578 -2.668 10.766 1 96 113 GLU B O 1
ATOM 2225 N N . GLY B 1 114 ? 15.828 -2.371 9.359 1 96.44 114 GLY B N 1
ATOM 2226 C CA . GLY B 1 114 ? 16.234 -3.461 8.484 1 96.44 114 GLY B CA 1
ATOM 2227 C C . GLY B 1 114 ? 15.859 -4.828 9.031 1 96.44 114 GLY B C 1
ATOM 2228 O O . GLY B 1 114 ? 16.078 -5.844 8.367 1 96.44 114 GLY B O 1
ATOM 2229 N N . VAL B 1 115 ? 15.25 -4.852 10.25 1 97.12 115 VAL B N 1
ATOM 2230 C CA . VAL B 1 115 ? 14.906 -6.133 10.867 1 97.12 115 VAL B CA 1
ATOM 2231 C C . VAL B 1 115 ? 13.406 -6.207 11.102 1 97.12 115 VAL B C 1
ATOM 2233 O O . VAL B 1 115 ? 12.758 -7.18 10.703 1 97.12 115 VAL B O 1
ATOM 2236 N N . ASP B 1 116 ? 12.906 -5.191 11.781 1 98.31 116 ASP B N 1
ATOM 2237 C CA . ASP B 1 116 ? 11.461 -5.121 11.977 1 98.31 116 ASP B CA 1
ATOM 2238 C C . ASP B 1 116 ? 10.75 -4.738 10.68 1 98.31 116 ASP B C 1
ATOM 2240 O O . ASP B 1 116 ? 10.445 -3.564 10.453 1 98.31 116 ASP B O 1
ATOM 2244 N N . LEU B 1 117 ? 10.5 -5.758 9.852 1 98.88 117 LEU B N 1
ATOM 2245 C CA . LEU B 1 117 ? 9.961 -5.551 8.508 1 98.88 117 LEU B CA 1
ATOM 2246 C C . LEU B 1 117 ? 8.594 -6.207 8.367 1 98.88 117 LEU B C 1
ATOM 2248 O O . LEU B 1 117 ? 8.328 -7.238 8.992 1 98.88 117 LEU B O 1
ATOM 2252 N N . TYR B 1 118 ? 7.789 -5.605 7.535 1 98.94 118 TYR B N 1
ATOM 2253 C CA . TYR B 1 118 ? 6.457 -6.121 7.238 1 98.94 118 TYR B CA 1
ATOM 2254 C C . TYR B 1 118 ? 6.25 -6.266 5.734 1 98.94 118 TYR B C 1
ATOM 2256 O O . TYR B 1 118 ? 6.902 -5.574 4.945 1 98.94 118 TYR B O 1
ATOM 2264 N N . MET B 1 119 ? 5.434 -7.203 5.375 1 98.94 119 MET B N 1
ATOM 2265 C CA . MET B 1 119 ? 4.891 -7.316 4.023 1 98.94 119 MET B CA 1
ATOM 2266 C C . MET B 1 119 ? 3.393 -7.031 4.016 1 98.94 119 MET B C 1
ATOM 2268 O O . MET B 1 119 ? 2.633 -7.66 4.754 1 98.94 119 MET B O 1
ATOM 2272 N N . THR B 1 120 ? 2.988 -6.059 3.287 1 99 120 THR B N 1
ATOM 2273 C CA . THR B 1 120 ? 1.582 -5.715 3.1 1 99 120 THR B CA 1
ATOM 2274 C C . THR B 1 120 ? 1.18 -5.859 1.636 1 99 120 THR B C 1
ATOM 2276 O O . THR B 1 120 ? 1.786 -5.246 0.756 1 99 120 THR B O 1
ATOM 2279 N N . TYR B 1 121 ? 0.205 -6.699 1.354 1 98.94 121 TYR B N 1
ATOM 2280 C CA . TYR B 1 121 ? -0.4 -6.711 0.027 1 98.94 121 TYR B CA 1
ATOM 2281 C C . TYR B 1 121 ? -1.721 -5.949 0.023 1 98.94 121 TYR B C 1
ATOM 2283 O O . TYR B 1 121 ? -2.518 -6.074 0.956 1 98.94 121 TYR B O 1
ATOM 2291 N N . THR B 1 122 ? -1.918 -5.129 -0.986 1 98.94 122 THR B N 1
ATOM 2292 C CA . THR B 1 122 ? -3.219 -4.52 -1.24 1 98.94 122 THR B CA 1
ATOM 2293 C C . THR B 1 122 ? -3.859 -5.113 -2.49 1 98.94 122 THR B C 1
ATOM 2295 O O . THR B 1 122 ? -3.166 -5.438 -3.455 1 98.94 122 THR B O 1
ATOM 2298 N N . PHE B 1 123 ? -5.188 -5.234 -2.449 1 98.75 123 PHE B N 1
ATOM 2299 C CA . PHE B 1 123 ? -5.973 -5.758 -3.561 1 98.75 123 PHE B CA 1
ATOM 2300 C C . PHE B 1 123 ? -7.145 -4.836 -3.883 1 98.75 123 PHE B C 1
ATOM 2302 O O . PHE B 1 123 ? -7.992 -4.578 -3.025 1 98.75 123 PHE B O 1
ATOM 2309 N N . GLU B 1 124 ? -7.109 -4.281 -5.043 1 98.5 124 GLU B N 1
ATOM 2310 C CA . GLU B 1 124 ? -8.258 -3.623 -5.656 1 98.5 124 GLU B CA 1
ATOM 2311 C C . GLU B 1 124 ? -8.938 -4.535 -6.672 1 98.5 124 GLU B C 1
ATOM 2313 O O . GLU B 1 124 ? -8.586 -4.523 -7.855 1 98.5 124 GLU B O 1
ATOM 2318 N N . TRP B 1 125 ? -9.914 -5.285 -6.219 1 97.69 125 TRP B N 1
ATOM 2319 C CA . TRP B 1 125 ? -10.609 -6.223 -7.094 1 97.69 125 TRP B CA 1
ATOM 2320 C C . TRP B 1 125 ? -11.938 -5.645 -7.559 1 97.69 125 TRP B C 1
ATOM 2322 O O . TRP B 1 125 ? -12.844 -5.418 -6.75 1 97.69 125 TRP B O 1
ATOM 2332 N N . LEU B 1 126 ? -12.102 -5.457 -8.82 1 97.38 126 LEU B N 1
ATOM 2333 C CA . LEU B 1 126 ? -13.344 -4.977 -9.406 1 97.38 126 LEU B CA 1
ATOM 2334 C C . LEU B 1 126 ? -14.266 -6.141 -9.758 1 97.38 126 LEU B C 1
ATOM 2336 O O . LEU B 1 126 ? -13.805 -7.168 -10.266 1 97.38 126 LEU B O 1
ATOM 2340 N N . HIS B 1 127 ? -15.539 -5.957 -9.383 1 97.12 127 HIS B N 1
ATOM 2341 C CA . HIS B 1 127 ? -16.562 -6.957 -9.656 1 97.12 127 HIS B CA 1
ATOM 2342 C C . HIS B 1 127 ? -17.781 -6.328 -10.312 1 97.12 127 HIS B C 1
ATOM 2344 O O . HIS B 1 127 ? -18.875 -6.355 -9.75 1 97.12 127 HIS B O 1
ATOM 2350 N N . PRO B 1 128 ? -17.609 -5.898 -11.555 1 95 128 PRO B N 1
ATOM 2351 C CA . PRO B 1 128 ? -18.734 -5.23 -12.195 1 95 128 PRO B CA 1
ATOM 2352 C C . PRO B 1 128 ? -19.969 -6.129 -12.32 1 95 128 PRO B C 1
ATOM 2354 O O . PRO B 1 128 ? -21.094 -5.637 -12.43 1 95 128 PRO B O 1
ATOM 2357 N N . GLU B 1 129 ? -19.75 -7.398 -12.227 1 94.75 129 GLU B N 1
ATOM 2358 C CA . GLU B 1 129 ? -20.844 -8.352 -12.336 1 94.75 129 GLU B CA 1
ATOM 2359 C C . GLU B 1 129 ? -21.703 -8.359 -11.07 1 94.75 129 GLU B C 1
ATOM 2361 O O . GLU B 1 129 ? -22.812 -8.906 -11.062 1 94.75 129 GLU B O 1
ATOM 2366 N N . CYS B 1 130 ? -21.234 -7.758 -10.008 1 96.75 130 CYS B N 1
ATOM 2367 C CA . CYS B 1 130 ? -21.938 -7.758 -8.734 1 96.75 130 CYS B CA 1
ATOM 2368 C C . CYS B 1 130 ? -22.781 -6.492 -8.57 1 96.75 130 CYS B C 1
ATOM 2370 O O . CYS B 1 130 ? -22.938 -5.988 -7.461 1 96.75 130 CYS B O 1
ATOM 2372 N N . GLU B 1 131 ? -23.328 -5.988 -9.602 1 92.5 131 GLU B N 1
ATOM 2373 C CA . GLU B 1 131 ? -24.125 -4.773 -9.539 1 92.5 131 GLU B CA 1
ATOM 2374 C C . GLU B 1 131 ? -25.516 -5.055 -8.984 1 92.5 131 GLU B C 1
ATOM 2376 O O . GLU B 1 131 ? -26.062 -6.152 -9.156 1 92.5 131 GLU B O 1
ATOM 2381 N N . GLY B 1 132 ? -26.109 -4.047 -8.227 1 90.12 132 GLY B N 1
ATOM 2382 C CA . GLY B 1 132 ? -27.484 -4.141 -7.754 1 90.12 132 GLY B CA 1
ATOM 2383 C C . GLY B 1 132 ? -27.609 -4.887 -6.438 1 90.12 132 GLY B C 1
ATOM 2384 O O . GLY B 1 132 ? -26.609 -5.328 -5.871 1 90.12 132 GLY B O 1
ATOM 2385 N N . GLU B 1 133 ? -28.766 -4.949 -5.953 1 89.69 133 GLU B N 1
ATOM 2386 C CA . GLU B 1 133 ? -29.062 -5.555 -4.656 1 89.69 133 GLU B CA 1
ATOM 2387 C C . GLU B 1 133 ? -28.703 -7.039 -4.652 1 89.69 133 GLU B C 1
ATOM 2389 O O . GLU B 1 133 ? -28.172 -7.555 -3.67 1 89.69 133 GLU B O 1
ATOM 2394 N N . ALA B 1 134 ? -29.016 -7.648 -5.754 1 90.88 134 ALA B N 1
ATOM 2395 C CA . ALA B 1 134 ? -28.703 -9.07 -5.867 1 90.88 134 ALA B CA 1
ATOM 2396 C C . ALA B 1 134 ? -27.203 -9.305 -5.844 1 90.88 134 ALA B C 1
ATOM 2398 O O . ALA B 1 134 ? -26.734 -10.336 -5.359 1 90.88 134 ALA B O 1
ATOM 2399 N N . GLY B 1 135 ? -26.406 -8.398 -6.336 1 94.94 135 GLY B N 1
ATOM 2400 C CA . GLY B 1 135 ? -24.969 -8.508 -6.414 1 94.94 135 GLY B CA 1
ATOM 2401 C C . GLY B 1 135 ? -24.266 -8.289 -5.082 1 94.94 135 GLY B C 1
ATOM 2402 O O . GLY B 1 135 ? -23.141 -8.734 -4.887 1 94.94 135 GLY B O 1
ATOM 2403 N N . LYS B 1 136 ? -25.016 -7.676 -4.219 1 94.81 136 LYS B N 1
ATOM 2404 C CA . LYS B 1 136 ? -24.438 -7.367 -2.912 1 94.81 136 LYS B CA 1
ATOM 2405 C C . LYS B 1 136 ? -24.062 -8.641 -2.166 1 94.81 136 LYS B C 1
ATOM 2407 O O . LYS B 1 136 ? -22.969 -8.719 -1.577 1 94.81 136 LYS B O 1
ATOM 2412 N N . LYS B 1 137 ? -24.906 -9.547 -2.211 1 96.19 137 LYS B N 1
ATOM 2413 C CA . LYS B 1 137 ? -24.625 -10.82 -1.557 1 96.19 137 LYS B CA 1
ATOM 2414 C C . LYS B 1 137 ? -23.438 -11.523 -2.211 1 96.19 137 LYS B C 1
ATOM 2416 O O . LYS B 1 137 ? -22.562 -12.062 -1.521 1 96.19 137 LYS B O 1
ATOM 2421 N N . GLN B 1 138 ? -23.422 -11.508 -3.494 1 97.06 138 GLN B N 1
ATOM 2422 C CA . GLN B 1 138 ? -22.312 -12.117 -4.23 1 97.06 138 GLN B CA 1
ATOM 2423 C C . GLN B 1 138 ? -21 -11.438 -3.906 1 97.06 138 GLN B C 1
ATOM 2425 O O . GLN B 1 138 ? -19.969 -12.102 -3.744 1 97.06 138 GLN B O 1
ATOM 2430 N N . LEU B 1 139 ? -21.031 -10.188 -3.844 1 97.94 139 LEU B N 1
ATOM 2431 C CA . LEU B 1 139 ? -19.828 -9.422 -3.529 1 97.94 139 LEU B CA 1
ATOM 2432 C C . LEU B 1 139 ? -19.297 -9.781 -2.146 1 97.94 139 LEU B C 1
ATOM 2434 O O . LEU B 1 139 ? -18.078 -9.914 -1.959 1 97.94 139 LEU B O 1
ATOM 2438 N N . GLU B 1 140 ? -20.172 -9.945 -1.235 1 97 140 GLU B N 1
ATOM 2439 C CA . GLU B 1 140 ? -19.797 -10.312 0.124 1 97 140 GLU B CA 1
ATOM 2440 C C . GLU B 1 140 ? -19.188 -11.711 0.167 1 97 140 GLU B C 1
ATOM 2442 O O . GLU B 1 140 ? -18.234 -11.961 0.901 1 97 140 GLU B O 1
ATOM 2447 N N . GLU B 1 141 ? -19.734 -12.578 -0.545 1 97.06 141 GLU B N 1
ATOM 2448 C CA . GLU B 1 141 ? -19.188 -13.93 -0.63 1 97.06 141 GLU B CA 1
ATOM 2449 C C . GLU B 1 141 ? -17.781 -13.922 -1.231 1 97.06 141 GLU B C 1
ATOM 2451 O O . GLU B 1 141 ? -16.891 -14.609 -0.744 1 97.06 141 GLU B O 1
ATOM 2456 N N . LYS B 1 142 ? -17.641 -13.141 -2.248 1 97.31 142 LYS B N 1
ATOM 2457 C CA . LYS B 1 142 ? -16.328 -13 -2.861 1 97.31 142 LYS B CA 1
ATOM 2458 C C . LYS B 1 142 ? -15.328 -12.398 -1.88 1 97.31 142 LYS B C 1
ATOM 2460 O O . LYS B 1 142 ? -14.164 -12.805 -1.838 1 97.31 142 LYS B O 1
ATOM 2465 N N . ARG B 1 143 ? -15.773 -11.477 -1.093 1 97.94 143 ARG B N 1
ATOM 2466 C CA . ARG B 1 143 ? -14.906 -10.844 -0.111 1 97.94 143 ARG B CA 1
ATOM 2467 C C . ARG B 1 143 ? -14.352 -11.867 0.875 1 97.94 143 ARG B C 1
ATOM 2469 O O . ARG B 1 143 ? -13.18 -11.812 1.239 1 97.94 143 ARG B O 1
ATOM 2476 N N . GLN B 1 144 ? -15.156 -12.758 1.29 1 97 144 GLN B N 1
ATOM 2477 C CA . GLN B 1 144 ? -14.727 -13.781 2.236 1 97 144 GLN B CA 1
ATOM 2478 C C . GLN B 1 144 ? -13.641 -14.664 1.632 1 97 144 GLN B C 1
ATOM 2480 O O . GLN B 1 144 ? -12.617 -14.922 2.271 1 97 144 GLN B O 1
ATOM 2485 N N . LYS B 1 145 ? -13.859 -15.07 0.453 1 95.31 145 LYS B N 1
ATOM 2486 C CA . LYS B 1 145 ? -12.875 -15.891 -0.242 1 95.31 145 LYS B CA 1
ATOM 2487 C C . LYS B 1 145 ? -11.586 -15.109 -0.49 1 95.31 145 LYS B C 1
ATOM 2489 O O . LYS B 1 145 ? -10.484 -15.625 -0.273 1 95.31 145 LYS B O 1
ATOM 2494 N N . GLU B 1 146 ? -11.758 -13.875 -0.88 1 96.56 146 GLU B N 1
ATOM 2495 C CA . GLU B 1 146 ? -10.633 -13.023 -1.24 1 96.56 146 GLU B CA 1
ATOM 2496 C C . GLU B 1 146 ? -9.805 -12.656 -0.014 1 96.56 146 GLU B C 1
ATOM 2498 O O . GLU B 1 146 ? -8.586 -12.492 -0.11 1 96.56 146 GLU B O 1
ATOM 2503 N N . THR B 1 147 ? -10.469 -12.586 1.104 1 97.25 147 THR B N 1
ATOM 2504 C CA . THR B 1 147 ? -9.758 -12.344 2.355 1 97.25 147 THR B CA 1
ATOM 2505 C C . THR B 1 147 ? -8.797 -13.492 2.662 1 97.25 147 THR B C 1
ATOM 2507 O O . THR B 1 147 ? -7.652 -13.258 3.049 1 97.25 147 THR B O 1
ATOM 2510 N N . LYS B 1 148 ? -9.234 -14.672 2.432 1 95.38 148 LYS B N 1
ATOM 2511 C CA . LYS B 1 148 ? -8.391 -15.844 2.643 1 95.38 148 LYS B CA 1
ATOM 2512 C C . LYS B 1 148 ? -7.242 -15.891 1.637 1 95.38 148 LYS B C 1
ATOM 2514 O O . LYS B 1 148 ? -6.117 -16.234 1.986 1 95.38 148 LYS B O 1
ATOM 2519 N N . ILE B 1 149 ? -7.52 -15.539 0.453 1 94.81 149 ILE B N 1
ATOM 2520 C CA . ILE B 1 149 ? -6.52 -15.508 -0.609 1 94.81 149 ILE B CA 1
ATOM 2521 C C . ILE B 1 149 ? -5.43 -14.492 -0.267 1 94.81 149 ILE B C 1
ATOM 2523 O O . ILE B 1 149 ? -4.238 -14.781 -0.419 1 94.81 149 ILE B O 1
ATOM 2527 N N . ALA B 1 150 ? -5.824 -13.32 0.202 1 97.31 150 ALA B N 1
ATOM 2528 C CA . ALA B 1 150 ? -4.883 -12.266 0.565 1 97.31 150 ALA B CA 1
ATOM 2529 C C . ALA B 1 150 ? -3.916 -12.734 1.646 1 97.31 150 ALA B C 1
ATOM 2531 O O . ALA B 1 150 ? -2.701 -12.562 1.521 1 97.31 150 ALA B O 1
ATOM 2532 N N . LYS B 1 151 ? -4.496 -13.359 2.646 1 97.69 151 LYS B N 1
ATOM 2533 C CA . LYS B 1 151 ? -3.676 -13.891 3.73 1 97.69 151 LYS B CA 1
ATOM 2534 C C . LYS B 1 151 ? -2.697 -14.945 3.213 1 97.69 151 LYS B C 1
ATOM 2536 O O . LYS B 1 151 ? -1.497 -14.875 3.482 1 97.69 151 LYS B O 1
ATOM 2541 N N . MET B 1 152 ? -3.188 -15.852 2.488 1 96.44 152 MET B N 1
ATOM 2542 C CA . MET B 1 152 ? -2.367 -16.938 1.971 1 96.44 152 MET B CA 1
ATOM 2543 C C . MET B 1 152 ? -1.246 -16.406 1.086 1 96.44 152 MET B C 1
ATOM 2545 O O . MET B 1 152 ? -0.104 -16.859 1.184 1 96.44 152 MET B O 1
ATOM 2549 N N . ALA B 1 153 ? -1.599 -15.469 0.22 1 97.25 153 ALA B N 1
ATOM 2550 C CA . ALA B 1 153 ? -0.617 -14.93 -0.719 1 97.25 153 ALA B CA 1
ATOM 2551 C C . ALA B 1 153 ? 0.564 -14.305 0.018 1 97.25 153 ALA B C 1
ATOM 2553 O O . ALA B 1 153 ? 1.722 -14.555 -0.328 1 97.25 153 ALA B O 1
ATOM 2554 N N . VAL B 1 154 ? 0.324 -13.5 1.071 1 98.56 154 VAL B N 1
ATOM 2555 C CA . VAL B 1 1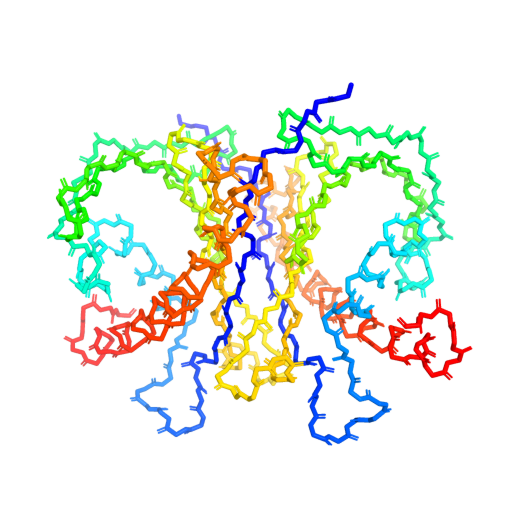54 ? 1.377 -12.82 1.817 1 98.56 154 VAL B CA 1
ATOM 2556 C C . VAL B 1 154 ? 2.215 -13.844 2.58 1 98.56 154 VAL B C 1
ATOM 2558 O O . VAL B 1 154 ? 3.443 -13.867 2.457 1 98.56 154 VAL B O 1
ATOM 2561 N N . GLU B 1 155 ? 1.581 -14.68 3.305 1 97.88 155 GLU B N 1
ATOM 2562 C CA . GLU B 1 155 ? 2.285 -15.602 4.191 1 97.88 155 GLU B CA 1
ATOM 2563 C C . GLU B 1 155 ? 3.088 -16.625 3.398 1 97.88 155 GLU B C 1
ATOM 2565 O O . GLU B 1 155 ? 4.219 -16.953 3.762 1 97.88 155 GLU B O 1
ATOM 2570 N N . GLU B 1 156 ? 2.504 -17.125 2.312 1 97.81 156 GLU B N 1
ATOM 2571 C CA . GLU B 1 156 ? 3.209 -18.078 1.47 1 97.81 156 GLU B CA 1
ATOM 2572 C C . GLU B 1 156 ? 4.426 -17.453 0.804 1 97.81 156 GLU B C 1
ATOM 2574 O O . GLU B 1 156 ? 5.477 -18.078 0.687 1 97.81 156 GLU B O 1
ATOM 2579 N N . THR B 1 157 ? 4.289 -16.203 0.348 1 98.62 157 THR B N 1
ATOM 2580 C CA . THR B 1 157 ? 5.41 -15.516 -0.289 1 98.62 157 THR B CA 1
ATOM 2581 C C . THR B 1 157 ? 6.578 -15.367 0.685 1 98.62 157 THR B C 1
ATOM 2583 O O . THR B 1 157 ? 7.723 -15.672 0.343 1 98.62 157 THR B O 1
ATOM 2586 N N . ILE B 1 158 ? 6.293 -14.961 1.921 1 98.56 158 ILE B N 1
ATOM 2587 C CA . ILE B 1 158 ? 7.34 -14.797 2.926 1 98.56 158 ILE B CA 1
ATOM 2588 C C . ILE B 1 158 ? 8.008 -16.141 3.203 1 98.56 158 ILE B C 1
ATOM 2590 O O . ILE B 1 158 ? 9.242 -16.219 3.256 1 98.56 158 ILE B O 1
ATOM 2594 N N . ARG B 1 159 ? 7.172 -17.141 3.393 1 97.94 159 ARG B N 1
ATOM 2595 C CA . ARG B 1 159 ? 7.695 -18.484 3.662 1 97.94 159 ARG B CA 1
ATOM 2596 C C . ARG B 1 159 ? 8.625 -18.938 2.547 1 97.94 159 ARG B C 1
ATOM 2598 O O . ARG B 1 159 ? 9.734 -19.406 2.811 1 97.94 159 ARG B O 1
ATOM 2605 N N . ILE B 1 160 ? 8.211 -18.812 1.327 1 98.56 160 ILE B N 1
ATOM 2606 C CA . ILE B 1 160 ? 8.961 -19.281 0.168 1 98.56 160 ILE B CA 1
ATOM 2607 C C . ILE B 1 160 ? 10.25 -18.469 0.024 1 98.56 160 ILE B C 1
ATOM 2609 O O . ILE B 1 160 ? 11.305 -19.031 -0.298 1 98.56 160 ILE B O 1
ATOM 2613 N N . MET B 1 161 ? 10.18 -17.141 0.24 1 98.69 161 MET B N 1
ATOM 2614 C CA . MET B 1 161 ? 11.391 -16.328 0.192 1 98.69 161 MET B CA 1
ATOM 2615 C C . MET B 1 161 ? 12.438 -16.844 1.179 1 98.69 161 MET B C 1
ATOM 2617 O O . MET B 1 161 ? 13.617 -16.938 0.846 1 98.69 161 MET B O 1
ATOM 2621 N N . ARG B 1 162 ? 11.945 -17.125 2.355 1 98.69 162 ARG B N 1
ATOM 2622 C CA . ARG B 1 162 ? 12.875 -17.594 3.375 1 98.69 162 ARG B CA 1
ATOM 2623 C C . ARG B 1 162 ? 13.469 -18.938 2.988 1 98.69 162 ARG B C 1
ATOM 2625 O O . ARG B 1 162 ? 14.656 -19.188 3.219 1 98.69 162 ARG B O 1
ATOM 2632 N N . GLU B 1 163 ? 12.672 -19.828 2.412 1 98.31 163 GLU B N 1
ATOM 2633 C CA . GLU B 1 163 ? 13.164 -21.109 1.9 1 98.31 163 GLU B CA 1
ATOM 2634 C C . GLU B 1 163 ? 14.211 -20.891 0.811 1 98.31 163 GLU B C 1
ATOM 2636 O O . GLU B 1 163 ? 15.234 -21.578 0.782 1 98.31 163 GLU B O 1
ATOM 2641 N N . MET B 1 164 ? 13.969 -19.922 -0.027 1 98.56 164 MET B N 1
ATOM 2642 C CA . MET B 1 164 ? 14.875 -19.656 -1.138 1 98.56 164 MET B CA 1
ATOM 2643 C C . MET B 1 164 ? 16.203 -19.094 -0.634 1 98.56 164 MET B C 1
ATOM 2645 O O . MET B 1 164 ? 17.25 -19.328 -1.224 1 98.56 164 MET B O 1
ATOM 2649 N N . VAL B 1 165 ? 16.125 -18.312 0.41 1 98.56 165 VAL B N 1
ATOM 2650 C CA . VAL B 1 165 ? 17.359 -17.812 1.008 1 98.56 165 VAL B CA 1
ATOM 2651 C C . VAL B 1 165 ? 18.141 -18.969 1.64 1 98.56 165 VAL B C 1
ATOM 2653 O O . VAL B 1 165 ? 19.359 -19.062 1.472 1 98.56 165 VAL B O 1
ATOM 2656 N N . LYS B 1 166 ? 17.453 -19.875 2.301 1 97.94 166 LYS B N 1
ATOM 2657 C CA . LYS B 1 166 ? 18.078 -21.016 2.955 1 97.94 166 LYS B CA 1
ATOM 2658 C C . LYS B 1 166 ? 18.75 -21.922 1.938 1 97.94 166 LYS B C 1
ATOM 2660 O O . LYS B 1 166 ? 19.828 -22.453 2.199 1 97.94 166 LYS B O 1
ATOM 2665 N N . ASP B 1 167 ? 18.125 -22.047 0.79 1 97.62 167 ASP B N 1
ATOM 2666 C CA . ASP B 1 167 ? 18.672 -23.016 -0.162 1 97.62 167 ASP B CA 1
ATOM 2667 C C . ASP B 1 167 ? 19.531 -22.328 -1.214 1 97.62 167 ASP B C 1
ATOM 2669 O O . ASP B 1 167 ? 19.984 -22.953 -2.172 1 97.62 167 ASP B O 1
ATOM 2673 N N . GLY B 1 168 ? 19.672 -21.016 -1.132 1 97.62 168 GLY B N 1
ATOM 2674 C CA . GLY B 1 168 ? 20.656 -20.297 -1.917 1 97.62 168 GLY B CA 1
ATOM 2675 C C . GLY B 1 168 ? 20.109 -19.719 -3.201 1 97.62 168 GLY B C 1
ATOM 2676 O O . GLY B 1 168 ? 20.828 -19.062 -3.951 1 97.62 168 GLY B O 1
ATOM 2677 N N . ARG B 1 169 ? 18.859 -19.812 -3.469 1 97.56 169 ARG B N 1
ATOM 2678 C CA . ARG B 1 169 ? 18.25 -19.266 -4.676 1 97.56 169 ARG B CA 1
ATOM 2679 C C . ARG B 1 169 ? 18.188 -17.734 -4.605 1 97.56 169 ARG B C 1
ATOM 2681 O O . ARG B 1 169 ? 18.188 -17.062 -5.633 1 97.56 169 ARG B O 1
ATOM 2688 N N . ILE B 1 170 ? 18.031 -17.328 -3.406 1 97.69 170 ILE B N 1
ATOM 2689 C CA . ILE B 1 170 ? 18.156 -15.898 -3.127 1 97.69 170 ILE B CA 1
ATOM 2690 C C . ILE B 1 170 ? 19.406 -15.648 -2.27 1 97.69 170 ILE B C 1
ATOM 2692 O O . ILE B 1 170 ? 19.594 -16.312 -1.241 1 97.69 170 ILE B O 1
ATOM 2696 N N . LYS B 1 171 ? 20.297 -14.828 -2.664 1 92.81 171 LYS B N 1
ATOM 2697 C CA . LYS B 1 171 ? 21.562 -14.547 -1.979 1 92.81 171 LYS B CA 1
ATOM 2698 C C . LYS B 1 171 ? 21.484 -13.219 -1.234 1 92.81 171 LYS B C 1
ATOM 2700 O O . LYS B 1 171 ? 20.766 -12.305 -1.644 1 92.81 171 LYS B O 1
#

InterPro domains:
  IPR015075 Acetylaranotin biosynthesis cluster protein L [PF08982] (10-168)
  IPR023393 START-like domain superfamily [G3DSA:3.30.530.20] (9-169)

Solvent-accessible surface area (backbone atoms only — not comparable to full-atom values): 17549 Å² total; per-residue (Å²): 127,64,66,61,52,37,62,50,41,46,30,28,39,45,68,68,43,48,89,91,54,78,77,72,64,43,65,68,38,50,39,51,40,53,56,48,35,74,56,36,38,26,77,41,37,52,87,49,25,68,40,46,42,80,74,47,77,53,58,45,92,50,31,34,48,30,37,34,31,39,35,28,28,55,73,86,59,43,72,46,60,31,43,32,40,49,40,72,74,17,35,38,38,38,38,36,85,88,68,25,38,36,35,46,33,40,24,42,38,86,56,56,85,76,45,33,34,32,40,36,38,40,37,41,41,68,35,72,84,30,54,66,78,76,12,47,59,54,47,53,54,49,45,58,55,49,51,53,48,46,48,48,50,53,55,37,36,51,52,40,43,47,52,30,42,74,73,56,80,38,113,127,64,67,61,51,37,61,50,39,45,32,26,39,47,68,67,42,49,91,90,53,78,76,72,64,41,64,68,39,51,40,51,39,52,56,48,35,74,58,37,38,25,76,40,36,52,88,49,25,68,39,46,43,80,72,47,76,52,59,45,93,50,30,34,49,30,37,34,30,37,36,28,26,54,74,86,58,43,72,45,58,30,43,32,40,48,39,74,75,17,34,37,38,39,39,37,84,86,69,25,37,38,35,47,34,39,23,42,39,88,57,56,85,76,44,34,34,34,40,37,37,39,37,42,42,67,34,71,85,29,54,64,78,76,12,47,58,55,47,52,54,49,43,56,54,48,52,52,49,46,47,48,50,53,54,38,34,52,53,42,43,49,51,30,41,74,72,56,80,38,113

pLDDT: mean 96.42, std 5.11, range [50.81, 99.0]

Nearest PDB structures (foldseek):
  3kay-assembly1_B  TM=6.536E-01  e=2.048E-04  Arabidopsis thaliana
  6j81-assembly1_A  TM=5.330E-01  e=6.304E-02  Homo sapiens
  7v25-assembly1_E  TM=5.100E-01  e=1.787E-02  Comamonas testosteroni KF-1
  1gm6-assembly1_A  TM=2.778E-01  e=3.764E-02  Sus scrofa
  8amc-assembly4_D  TM=3.104E-01  e=1.056E-01  Felis catus

Sequence (342 aa):
MAKLTPSNNLAYTAPINPPSVEPKLTIAQIWRGLELKIRAGQDFVGGALLSTDIISESQDDQGRPVTVREVVFRDGNRRVRETCIGFEPMKVEFHQPDGSKVQNVISQGAGEEGVDLYMTYTFEWLHPECEGEAGKKQLEEKRQKETKIAKMAVEETIRIMREMVKDGRIKMAKLTPSNNLAYTAPINPPSVEPKLTIAQIWRGLELKIRAGQDFVGGALLSTDIISESQDDQGRPVTVREVVFRDGNRRVRETCIGFEPMKVEFHQPDGSKVQNVISQGAGEEGVDLYMTYTFEWLHPECEGEAGKKQLEEKRQKETKIAKMAVEETIRIMREMVKDGRIK

Foldseek 3Di:
DDDDFDKDKDKDKDWLFDPVDPDFDFLQLLQVLVVVCQAFVCLQCVQFWDGKAWDDWDADPVRWIKTWMWTFTPVVRDIWIWIWTDDPRFKIKTATPVGKIKMWGKDADPDDPRGRIMIMMIIIGTDNVLDDPNSVVVSVVVNVVVVVVNVCSRVSSSVSSNVCVVVVVGD/DPDDFDKDKDKDKDWLFDPVDPDFDFLQLLQVLVVVCQAFVCLQCVQFWDGKAWDDWDADPVRWIKTWMWTFTPVVRDIWIWIWTDDPRFKIKTATPVGKIKMWGKDADPDDPRGRIMIMMIIIGTDNVLDDPNSVVVSVVVNVVVVVVNVCSRVSSSVSSNVCVVVVVGD